Protein AF-0000000072942175 (afdb_homodimer)

Secondary structure (DSSP, 8-state):
-HHHHHHHHHHHHIIIIIHHHHHHHHHHHHHHTTSTTTHHHHHHHHHHHHHHHS-TTEEEEE-TTS-HHHHHHHHHHTHHHHHHHHHHHHHHHHHHHTSSTTHHHHHHHHHHHHHHHS-TTEEEEE---------/-HHHHHHHHHHHHIIIIIHHHHHHHHHHHHHHTTSTTTHHHHHHHHHHHHHHH--TTEEEEE-TTS-HHHHHHHHHHTHHHHHHHHHHHHHHHHHHHTSSTTHHHHHHHHHHHHHHHS-TTEEEEE---------

Structure (mmCIF, N/CA/C/O backbone):
data_AF-0000000072942175-model_v1
#
loop_
_entity.id
_entity.type
_entity.pdbx_description
1 polymer 'Inner membrane protein yccF, putative'
#
loop_
_atom_site.group_PDB
_atom_site.id
_atom_site.type_symbol
_atom_site.label_atom_id
_atom_site.label_alt_id
_atom_site.label_comp_id
_atom_site.label_asym_id
_atom_site.label_entity_id
_atom_site.label_seq_id
_atom_site.pdbx_PDB_ins_code
_atom_site.Cartn_x
_atom_site.Cartn_y
_atom_site.Cartn_z
_atom_site.occupancy
_atom_site.B_iso_or_equiv
_atom_site.auth_seq_id
_atom_site.auth_comp_id
_atom_site.auth_asym_id
_atom_site.auth_atom_id
_atom_site.pdbx_PDB_model_num
ATOM 1 N N . MET A 1 1 ? 9.641 13.539 26.984 1 71.12 1 MET A N 1
ATOM 2 C CA . MET A 1 1 ? 10.172 14.281 25.844 1 71.12 1 MET A CA 1
ATOM 3 C C . MET A 1 1 ? 9.406 13.945 24.578 1 71.12 1 MET A C 1
ATOM 5 O O . MET A 1 1 ? 8.938 14.844 23.859 1 71.12 1 MET A O 1
ATOM 9 N N . THR A 1 2 ? 9.078 12.773 24.406 1 81.75 2 THR A N 1
ATOM 10 C CA . THR A 1 2 ? 8.367 12.344 23.203 1 81.75 2 THR A CA 1
ATOM 11 C C . THR A 1 2 ? 6.926 12.844 23.219 1 81.75 2 THR A C 1
ATOM 13 O O . THR A 1 2 ? 6.414 13.305 22.203 1 81.75 2 THR A O 1
ATOM 16 N N . GLU A 1 3 ? 6.32 12.898 24.391 1 85.94 3 GLU A N 1
ATOM 17 C CA . GLU A 1 3 ? 4.941 13.367 24.516 1 85.94 3 GLU A CA 1
ATOM 18 C C . GLU A 1 3 ? 4.84 14.859 24.219 1 85.94 3 GLU A C 1
ATOM 20 O O . GLU A 1 3 ? 3.865 15.312 23.609 1 85.94 3 GLU A O 1
ATOM 25 N N . ILE A 1 4 ? 5.773 15.586 24.719 1 89.25 4 ILE A N 1
ATOM 26 C CA . ILE A 1 4 ? 5.789 17.031 24.484 1 89.25 4 ILE A CA 1
ATOM 27 C C . ILE A 1 4 ? 5.953 17.312 23 1 89.25 4 ILE A C 1
ATOM 29 O O . ILE A 1 4 ? 5.293 18.203 22.453 1 89.25 4 ILE A O 1
ATOM 33 N N . ILE A 1 5 ? 6.832 16.609 22.328 1 90.44 5 ILE A N 1
ATOM 34 C CA . ILE A 1 5 ? 7.059 16.766 20.891 1 90.44 5 ILE A CA 1
ATOM 35 C C . ILE A 1 5 ? 5.777 16.453 20.125 1 90.44 5 ILE A C 1
ATOM 37 O O . ILE A 1 5 ? 5.418 17.172 19.188 1 90.44 5 ILE A O 1
ATOM 41 N N . ILE A 1 6 ? 5.098 15.461 20.609 1 94.88 6 ILE A N 1
ATOM 42 C CA . ILE A 1 6 ? 3.852 15.047 19.969 1 94.88 6 ILE A CA 1
ATOM 43 C C . ILE A 1 6 ? 2.801 16.141 20.141 1 94.88 6 ILE A C 1
ATOM 45 O O . ILE A 1 6 ? 2.154 16.547 19.172 1 94.88 6 ILE A O 1
ATOM 49 N N . SER A 1 7 ? 2.637 16.594 21.344 1 95.31 7 SER A N 1
ATOM 50 C CA . SER A 1 7 ? 1.634 17.609 21.625 1 95.31 7 SER A CA 1
ATOM 51 C C . SER A 1 7 ? 1.948 18.906 20.891 1 95.31 7 SER A C 1
ATOM 53 O O . SER A 1 7 ? 1.065 19.516 20.281 1 95.31 7 SER A O 1
ATOM 55 N N . LEU A 1 8 ? 3.189 19.391 20.922 1 96.56 8 LEU A N 1
ATOM 56 C CA . LEU A 1 8 ? 3.604 20.625 20.25 1 96.56 8 LEU A CA 1
ATOM 57 C C . LEU A 1 8 ? 3.518 20.469 18.734 1 96.56 8 LEU A C 1
ATOM 59 O O . LEU A 1 8 ? 3.076 21.391 18.047 1 96.56 8 LEU A O 1
ATOM 63 N N . GLY A 1 9 ? 3.973 19.344 18.234 1 97.25 9 GLY A N 1
ATOM 64 C CA . GLY A 1 9 ? 3.873 19.062 16.812 1 97.25 9 GLY A CA 1
ATOM 65 C C . GLY A 1 9 ? 2.451 19.141 16.297 1 97.25 9 GLY A C 1
ATOM 66 O O . GLY A 1 9 ? 2.195 19.781 15.273 1 97.25 9 GLY A O 1
ATOM 67 N N . ASN A 1 10 ? 1.608 18.5 17.016 1 98.12 10 ASN A N 1
ATOM 68 C CA . ASN A 1 10 ? 0.205 18.516 16.625 1 98.12 10 ASN A CA 1
ATOM 69 C C . ASN A 1 10 ? -0.386 19.922 16.703 1 98.12 10 ASN A C 1
ATOM 71 O O . ASN A 1 10 ? -1.217 20.297 15.883 1 98.12 10 ASN A O 1
ATOM 75 N N . PHE A 1 11 ? 0.016 20.609 17.797 1 97.94 11 PHE A N 1
ATOM 76 C CA . PHE A 1 11 ? -0.479 21.969 17.953 1 97.94 11 PHE A CA 1
ATOM 77 C C . PHE A 1 11 ? -0.141 22.797 16.719 1 97.94 11 PHE A C 1
ATOM 79 O O . PHE A 1 11 ? -1.021 23.438 16.125 1 97.94 11 PHE A O 1
ATOM 86 N N . PHE A 1 12 ? 1.073 22.859 16.297 1 97.88 12 PHE A N 1
ATOM 87 C CA . PHE A 1 12 ? 1.509 23.641 15.141 1 97.88 12 PHE A CA 1
ATOM 88 C C . PHE A 1 12 ? 0.931 23.078 13.852 1 97.88 12 PHE A C 1
ATOM 90 O O . PHE A 1 12 ? 0.584 23.82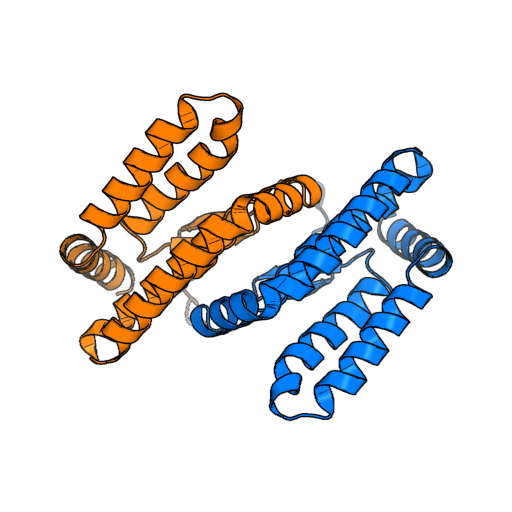8 12.938 1 97.88 12 PHE A O 1
ATOM 97 N N . TRP A 1 13 ? 0.812 21.781 13.766 1 98.12 13 TRP A N 1
ATOM 98 C CA . TRP A 1 13 ? 0.247 21.141 12.586 1 98.12 13 TRP A CA 1
ATOM 99 C C . TRP A 1 13 ? -1.191 21.594 12.352 1 98.12 13 TRP A C 1
ATOM 101 O O . TRP A 1 13 ? -1.577 21.906 11.227 1 98.12 13 TRP A O 1
ATOM 111 N N . ILE A 1 14 ? -1.984 21.562 13.43 1 98.06 14 ILE A N 1
ATOM 112 C CA . ILE A 1 14 ? -3.383 21.953 13.32 1 98.06 14 ILE A CA 1
ATOM 113 C C . ILE A 1 14 ? -3.469 23.391 12.781 1 98.06 14 ILE A C 1
ATOM 115 O O . ILE A 1 14 ? -4.312 23.688 11.938 1 98.06 14 ILE A O 1
ATOM 119 N N . LEU A 1 15 ? -2.578 24.172 13.188 1 96.88 15 LEU A N 1
ATOM 120 C CA . LEU A 1 15 ? -2.568 25.562 12.75 1 96.88 15 LEU A CA 1
ATOM 121 C C . LEU A 1 15 ? -2.16 25.672 11.281 1 96.88 15 LEU A C 1
ATOM 123 O O . LEU A 1 15 ? -2.723 26.469 10.531 1 96.88 15 LEU A O 1
ATOM 127 N N . LEU A 1 16 ? -1.21 24.891 10.844 1 96.44 16 LEU A N 1
ATOM 128 C CA . LEU A 1 16 ? -0.614 25 9.516 1 96.44 16 LEU A CA 1
ATOM 129 C C . LEU A 1 16 ? -1.462 24.281 8.469 1 96.44 16 LEU A C 1
ATOM 131 O O . LEU A 1 16 ? -1.62 24.766 7.348 1 96.44 16 LEU A O 1
ATOM 135 N N . ALA A 1 17 ? -1.972 23.062 8.859 1 96.81 17 ALA A N 1
ATOM 136 C CA . ALA A 1 17 ? -2.596 22.281 7.801 1 96.81 17 ALA A CA 1
ATOM 137 C C . ALA A 1 17 ? -3.701 21.391 8.359 1 96.81 17 ALA A C 1
ATOM 139 O O . ALA A 1 17 ? -4.676 21.094 7.66 1 96.81 17 ALA A O 1
ATOM 140 N N . GLY A 1 18 ? -3.631 20.969 9.594 1 97.69 18 GLY A N 1
ATOM 141 C CA . GLY A 1 18 ? -4.434 19.906 10.172 1 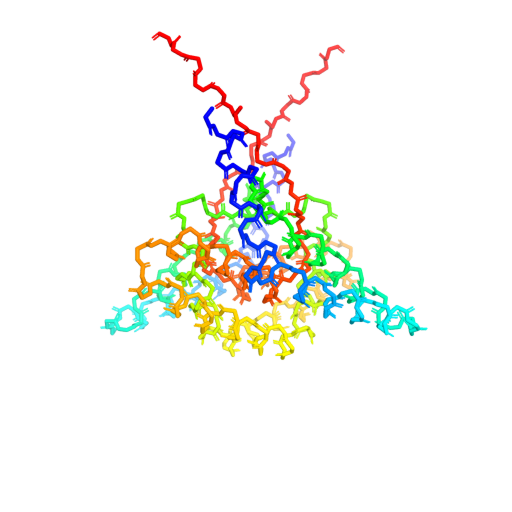97.69 18 GLY A CA 1
ATOM 142 C C . GLY A 1 18 ? -5.922 20.203 10.148 1 97.69 18 GLY A C 1
ATOM 143 O O . GLY A 1 18 ? -6.723 19.328 9.789 1 97.69 18 GLY A O 1
ATOM 144 N N . TRP A 1 19 ? -6.32 21.391 10.453 1 97.56 19 TRP A N 1
ATOM 145 C CA . TRP A 1 19 ? -7.734 21.703 10.602 1 97.56 19 TRP A CA 1
ATOM 146 C C . TRP A 1 19 ? -8.445 21.703 9.25 1 97.56 19 TRP A C 1
ATOM 148 O O . TRP A 1 19 ? -9.539 21.156 9.117 1 97.56 19 TRP A O 1
ATOM 158 N N . TYR A 1 20 ? -7.875 22.312 8.195 1 97.38 20 TYR A N 1
ATOM 159 C CA . TYR A 1 20 ? -8.609 22.391 6.938 1 97.38 20 TYR A CA 1
ATOM 160 C C . TYR A 1 20 ? -8.531 21.062 6.18 1 97.38 20 TYR A C 1
ATOM 162 O O . TYR A 1 20 ? -9.469 20.688 5.48 1 97.38 20 TYR A O 1
ATOM 170 N N . THR A 1 21 ? -7.367 20.375 6.285 1 98 21 THR A N 1
ATOM 171 C CA . THR A 1 21 ? -7.297 19.062 5.633 1 98 21 THR A CA 1
ATOM 172 C C . THR A 1 21 ? -8.266 18.078 6.277 1 98 21 THR A C 1
ATOM 174 O O . THR A 1 21 ? -8.922 17.297 5.582 1 98 21 THR A O 1
ATOM 177 N N . ALA A 1 22 ? -8.344 18.078 7.605 1 98.44 22 ALA A N 1
ATOM 178 C CA . ALA A 1 22 ? -9.297 17.234 8.312 1 98.44 22 ALA A CA 1
ATOM 179 C C . ALA A 1 22 ? -10.734 17.547 7.891 1 98.44 22 ALA A C 1
ATOM 181 O O . ALA A 1 22 ? -11.547 16.641 7.707 1 98.44 22 ALA A O 1
ATOM 182 N N . LEU A 1 23 ? -10.992 18.797 7.734 1 98.19 23 LEU A N 1
ATOM 183 C CA . LEU A 1 23 ? -12.336 19.219 7.328 1 98.19 23 LEU A CA 1
ATOM 184 C C . LEU A 1 23 ? -12.656 18.703 5.926 1 98.19 23 LEU A C 1
ATOM 186 O O . LEU A 1 23 ? -13.766 18.219 5.676 1 98.19 23 LEU A O 1
ATOM 190 N N . ILE A 1 24 ? -11.742 18.797 4.98 1 98 24 ILE A N 1
ATOM 191 C CA . ILE A 1 24 ? -11.922 18.312 3.619 1 98 24 ILE A CA 1
ATOM 192 C C . ILE A 1 24 ? -12.211 16.812 3.637 1 98 24 ILE A C 1
ATOM 194 O O . ILE A 1 24 ? -13.172 16.359 3.01 1 98 24 ILE A O 1
ATOM 198 N N . TRP A 1 25 ? -11.43 16.078 4.379 1 98.5 25 TRP A N 1
ATOM 199 C CA . TRP A 1 25 ? -11.625 14.633 4.477 1 98.5 25 TRP A CA 1
ATOM 200 C C . TRP A 1 25 ? -12.977 14.312 5.102 1 98.5 25 TRP A C 1
ATOM 202 O O . TRP A 1 25 ? -13.648 13.359 4.695 1 98.5 25 TRP A O 1
ATOM 212 N N . LEU A 1 26 ? -13.328 15.094 6.113 1 98.19 26 LEU A N 1
ATOM 213 C CA . LEU A 1 26 ? -14.602 14.883 6.789 1 98.19 26 LEU A CA 1
ATOM 214 C C . LEU A 1 26 ? -15.773 15.078 5.828 1 98.19 26 LEU A C 1
ATOM 216 O O . LEU A 1 26 ? -16.719 14.289 5.824 1 98.19 26 LEU A O 1
ATOM 220 N N . VAL A 1 27 ? -15.719 16.078 5.059 1 98.12 27 VAL A N 1
ATOM 221 C CA . VAL A 1 27 ? -16.766 16.359 4.066 1 98.12 27 VAL A CA 1
ATOM 222 C C . VAL A 1 27 ? -16.812 15.211 3.053 1 98.12 27 VAL A C 1
ATOM 224 O O . VAL A 1 27 ? -17.891 14.711 2.734 1 98.12 27 VAL A O 1
ATOM 227 N N . LEU A 1 28 ? -15.641 14.805 2.549 1 97.5 28 LEU A N 1
ATOM 228 C CA . LEU A 1 28 ? -15.586 13.695 1.602 1 97.5 28 LEU A CA 1
ATOM 229 C C . LEU A 1 28 ? -16.188 12.43 2.207 1 97.5 28 LEU A C 1
ATOM 231 O O . LEU A 1 28 ? -16.922 11.703 1.535 1 97.5 28 LEU A O 1
ATOM 235 N N . ALA A 1 29 ? -15.844 12.18 3.461 1 98.19 29 ALA A N 1
ATOM 236 C CA . ALA A 1 29 ? -16.406 11.023 4.16 1 98.19 29 ALA A CA 1
ATOM 237 C C . ALA A 1 29 ? -17.938 11.102 4.203 1 98.19 29 ALA A C 1
ATOM 239 O O . ALA A 1 29 ? -18.625 10.125 3.896 1 98.19 29 ALA A O 1
ATOM 240 N N . GLY A 1 30 ? -18.406 12.25 4.582 1 97.62 30 GLY A N 1
ATOM 241 C CA . GLY A 1 30 ? -19.859 12.453 4.668 1 97.62 30 GLY A CA 1
ATOM 242 C C . GLY A 1 30 ? -20.562 12.266 3.34 1 97.62 30 GLY A C 1
ATOM 243 O O . GLY A 1 30 ? -21.578 11.586 3.264 1 97.62 30 GLY A O 1
ATOM 244 N N . VAL A 1 31 ? -20.078 12.812 2.236 1 97.25 31 VAL A N 1
ATOM 245 C CA . VAL A 1 31 ? -20.688 12.758 0.908 1 97.25 31 VAL A CA 1
ATOM 246 C C . VAL A 1 31 ? -20.672 11.328 0.386 1 97.25 31 VAL A C 1
ATOM 248 O O . VAL A 1 31 ? -21.672 10.852 -0.156 1 97.25 31 VAL A O 1
ATOM 251 N N . LEU A 1 32 ? -19.562 10.609 0.547 1 96.44 32 LEU A N 1
ATOM 252 C CA . LEU A 1 32 ? -19.422 9.258 0.022 1 96.44 32 LEU A CA 1
ATOM 253 C C . LEU A 1 32 ? -20.312 8.281 0.779 1 96.44 32 LEU A C 1
ATOM 255 O O . LEU A 1 32 ? -20.812 7.312 0.202 1 96.44 32 LEU A O 1
ATOM 259 N N . CYS A 1 33 ? -20.547 8.539 2.061 1 96.56 33 CYS A N 1
ATOM 260 C CA . CYS A 1 33 ? -21.328 7.629 2.889 1 96.56 33 CYS A CA 1
ATOM 261 C C . CYS A 1 33 ? -22.812 7.777 2.613 1 96.56 33 CYS A C 1
ATOM 263 O O . CYS A 1 33 ? -23.625 6.973 3.084 1 96.56 33 CYS A O 1
ATOM 265 N N . ILE A 1 34 ? -23.203 8.75 1.829 1 96.94 34 ILE A N 1
ATOM 266 C CA . ILE A 1 34 ? -24.594 8.922 1.462 1 96.94 34 ILE A CA 1
ATOM 267 C C . ILE A 1 34 ? -25.031 7.805 0.518 1 96.94 34 ILE A C 1
ATOM 269 O O . ILE A 1 34 ? -26.172 7.34 0.574 1 96.94 34 ILE A O 1
ATOM 273 N N . THR A 1 35 ? -24.141 7.328 -0.336 1 93.94 35 THR A N 1
ATOM 274 C CA . THR A 1 35 ? -24.438 6.234 -1.255 1 93.94 35 THR A CA 1
ATOM 275 C C . THR A 1 35 ? -23.922 4.91 -0.7 1 93.94 35 THR A C 1
ATOM 277 O O . THR A 1 35 ? -22.906 4.875 0.004 1 93.94 35 THR A O 1
ATOM 280 N N . ILE A 1 36 ? -24.516 3.867 -1.042 1 94.06 36 ILE A N 1
ATOM 281 C CA . ILE A 1 36 ? -24.141 2.535 -0.581 1 94.06 36 ILE A CA 1
ATOM 282 C C . ILE A 1 36 ? -22.781 2.152 -1.149 1 94.06 36 ILE A C 1
ATOM 284 O O . ILE A 1 36 ? -21.922 1.644 -0.426 1 94.06 36 ILE A O 1
ATOM 288 N N . VAL A 1 37 ? -22.562 2.467 -2.402 1 93.06 37 VAL A N 1
ATOM 289 C CA . VAL A 1 37 ? -21.328 2.104 -3.094 1 93.06 37 VAL A CA 1
ATOM 290 C C . VAL A 1 37 ? -20.172 2.922 -2.537 1 93.06 37 VAL A C 1
ATOM 292 O O . VAL A 1 37 ? -19.016 2.471 -2.559 1 93.06 37 VAL A O 1
ATOM 295 N N . GLY A 1 38 ? -20.469 4.059 -1.948 1 95.69 38 GLY A N 1
ATOM 296 C CA . GLY A 1 38 ? -19.438 4.965 -1.467 1 95.69 38 GLY A CA 1
ATOM 297 C C . GLY A 1 38 ? -19.031 4.707 -0.025 1 95.69 38 GLY A C 1
ATOM 298 O O . GLY A 1 38 ? -18.047 5.258 0.462 1 95.69 38 GLY A O 1
ATOM 299 N N . ILE A 1 39 ? -19.703 3.854 0.685 1 96.62 39 ILE A N 1
ATOM 300 C CA . ILE A 1 39 ? -19.516 3.646 2.117 1 96.62 39 ILE A CA 1
ATOM 301 C C . ILE A 1 39 ? -18.094 3.137 2.387 1 96.62 39 ILE A C 1
ATOM 303 O O . ILE A 1 39 ? -17.406 3.652 3.264 1 96.62 39 ILE A O 1
ATOM 307 N N . PRO A 1 40 ? -17.688 2.111 1.571 1 94.69 40 PRO A N 1
ATOM 308 C CA . PRO A 1 40 ? -16.328 1.646 1.834 1 94.69 40 PRO A CA 1
ATOM 309 C C . PRO A 1 40 ? -15.281 2.754 1.687 1 94.69 40 PRO A C 1
ATOM 311 O O . PRO A 1 40 ? -14.344 2.836 2.484 1 94.69 40 PRO A O 1
ATOM 314 N N . CYS A 1 41 ? -15.383 3.574 0.724 1 96.62 41 CYS A N 1
ATOM 315 C CA . CYS A 1 41 ? -14.469 4.695 0.529 1 96.62 41 CYS A CA 1
ATOM 316 C C . CYS A 1 41 ? -14.656 5.746 1.615 1 96.62 41 CYS A C 1
ATOM 318 O O . CYS A 1 41 ? -13.688 6.359 2.068 1 96.62 41 CYS A O 1
ATOM 320 N N . GLY A 1 42 ? -15.906 5.969 1.99 1 97.75 42 GLY A N 1
ATOM 321 C CA . GLY A 1 42 ? -16.203 6.922 3.051 1 97.75 42 GLY A CA 1
ATOM 322 C C . GLY A 1 42 ? -15.523 6.574 4.363 1 97.75 42 GLY A C 1
ATOM 323 O O . GLY A 1 42 ? -15.039 7.457 5.074 1 97.75 42 GLY A O 1
ATOM 324 N N . LYS A 1 43 ? -15.508 5.32 4.684 1 97.19 43 LYS A N 1
ATOM 325 C CA . LYS A 1 43 ? -14.844 4.855 5.895 1 97.19 43 LYS A CA 1
ATOM 326 C C . LYS A 1 43 ? -13.352 5.164 5.859 1 97.19 43 LYS A C 1
ATOM 328 O O . LYS A 1 43 ? -12.75 5.5 6.887 1 97.19 43 LYS A O 1
ATOM 333 N N . GLN A 1 44 ? -12.719 5 4.691 1 97.25 44 GLN A N 1
ATOM 334 C CA . GLN A 1 44 ? -11.312 5.352 4.555 1 97.25 44 GLN A CA 1
ATOM 335 C C . GLN A 1 44 ? -11.102 6.852 4.738 1 97.25 44 GLN A C 1
ATOM 337 O O . GLN A 1 44 ? -10.117 7.277 5.344 1 97.25 44 GLN A O 1
ATOM 342 N N . CYS A 1 45 ? -12.047 7.605 4.215 1 98.19 45 CYS A N 1
ATOM 343 C CA . CYS A 1 45 ? -11.945 9.047 4.383 1 98.19 45 CYS A CA 1
ATOM 344 C C . CYS A 1 45 ? -12.086 9.438 5.848 1 98.19 45 CYS A C 1
ATOM 346 O O . CYS A 1 45 ? -11.461 10.398 6.301 1 98.19 45 CYS A O 1
ATOM 348 N N . TRP A 1 46 ? -12.945 8.789 6.594 1 98 46 TRP A N 1
ATOM 349 C CA . TRP A 1 46 ? -13.062 9 8.031 1 98 46 TRP A CA 1
ATOM 350 C C . TRP A 1 46 ? -11.734 8.734 8.727 1 98 46 TRP A C 1
ATOM 352 O O . TRP A 1 46 ? -11.305 9.508 9.586 1 98 46 TRP A O 1
ATOM 362 N N . LYS A 1 47 ? -11.094 7.637 8.383 1 97.44 47 LYS A N 1
ATOM 363 C CA . LYS A 1 47 ? -9.758 7.301 8.883 1 97.44 47 LYS A CA 1
ATOM 364 C C . LYS A 1 47 ? -8.766 8.414 8.586 1 97.44 47 LYS A C 1
ATOM 366 O O . LYS A 1 47 ? -7.98 8.805 9.453 1 97.44 47 LYS A O 1
ATOM 371 N N . MET A 1 48 ? -8.828 8.93 7.406 1 98.25 48 MET A N 1
ATOM 372 C CA . MET A 1 48 ? -7.941 10.016 7 1 98.25 48 MET A CA 1
ATOM 373 C C . MET A 1 48 ? -8.234 11.289 7.789 1 98.25 48 MET A C 1
ATOM 375 O O . MET A 1 48 ? -7.324 12.062 8.078 1 98.25 48 MET A O 1
ATOM 379 N N . THR A 1 49 ? -9.516 11.539 8.078 1 98.31 49 THR A N 1
ATOM 380 C CA . THR A 1 49 ? -9.906 12.711 8.859 1 98.31 49 THR A CA 1
ATOM 381 C C . THR A 1 49 ? -9.172 12.75 10.188 1 98.31 49 THR A C 1
ATOM 383 O O . THR A 1 49 ? -8.555 13.758 10.531 1 98.31 49 THR A O 1
ATOM 386 N N . LYS A 1 50 ? -9.148 11.641 10.836 1 97.19 50 LYS A N 1
ATOM 387 C CA . LYS A 1 50 ? -8.547 11.547 12.164 1 97.19 50 LYS A CA 1
ATOM 388 C C . LYS A 1 50 ? -7.031 11.703 12.086 1 97.19 50 LYS A C 1
ATOM 390 O O . LYS A 1 50 ? -6.441 12.469 12.852 1 97.19 50 LYS A O 1
ATOM 395 N N . LEU A 1 51 ? -6.445 11.008 11.148 1 97.62 51 LEU A N 1
ATOM 396 C CA . LEU A 1 51 ? -4.988 11.055 11.039 1 97.62 51 LEU A CA 1
ATOM 397 C C . LEU A 1 51 ? -4.527 12.43 10.562 1 97.62 51 LEU A C 1
ATOM 399 O O . LEU A 1 51 ? -3.486 12.93 11 1 97.62 51 LEU A O 1
ATOM 403 N N . SER A 1 52 ? -5.281 12.984 9.633 1 98.12 52 SER A N 1
ATOM 404 C CA . SER A 1 52 ? -4.891 14.289 9.102 1 98.12 52 SER A CA 1
ATOM 405 C C . SER A 1 52 ? -4.988 15.375 10.172 1 98.12 52 SER A C 1
ATOM 407 O O . SER A 1 52 ? -4.254 16.359 10.125 1 98.12 52 SER A O 1
ATOM 409 N N . PHE A 1 53 ? -5.867 15.258 11.141 1 97.88 53 PHE A N 1
ATOM 410 C CA . PHE A 1 53 ? -6.055 16.25 12.18 1 97.88 53 PHE A CA 1
ATOM 411 C C . PHE A 1 53 ? -4.891 16.234 13.164 1 97.88 53 PHE A C 1
ATOM 413 O O . PHE A 1 53 ? -4.375 17.281 13.555 1 97.88 53 PHE A O 1
ATOM 420 N N . LEU A 1 54 ? -4.477 15.062 13.648 1 96.69 54 LEU A N 1
ATOM 421 C CA . LEU A 1 54 ? -3.406 14.867 14.625 1 96.69 54 LEU A CA 1
ATOM 422 C C . LEU A 1 54 ? -2.492 13.719 14.203 1 96.69 54 LEU A C 1
ATOM 424 O O . LEU A 1 54 ? -2.525 12.641 14.805 1 96.69 54 LEU A O 1
ATOM 428 N N . PRO A 1 55 ? -1.594 14.016 13.328 1 96.06 55 PRO A N 1
ATOM 429 C CA . PRO A 1 55 ? -0.797 12.914 12.789 1 96.06 55 PRO A CA 1
ATOM 430 C C . PRO A 1 55 ? 0.373 12.531 13.695 1 96.06 55 PRO A C 1
ATOM 432 O O . PRO A 1 55 ? 0.863 11.406 13.633 1 96.06 55 PRO A O 1
ATOM 435 N N . PHE A 1 56 ? 0.907 13.523 14.5 1 96.38 56 PHE A N 1
ATOM 436 C CA . PHE A 1 56 ? 2.035 13.211 15.375 1 96.38 56 PHE A CA 1
ATOM 437 C C . PHE A 1 56 ? 1.642 12.188 16.422 1 96.38 56 PHE A C 1
ATOM 439 O O . PHE A 1 56 ? 0.582 12.305 17.047 1 96.38 56 PHE A O 1
ATOM 446 N N . GLY A 1 57 ? 2.447 11.148 16.547 1 93.44 57 GLY A N 1
ATOM 447 C CA . GLY A 1 57 ? 2.209 10.148 17.578 1 93.44 57 GLY A CA 1
ATOM 448 C C . GLY A 1 57 ? 1.499 8.914 17.047 1 93.44 57 GLY A C 1
ATOM 449 O O . GLY A 1 57 ? 1.325 7.934 17.781 1 93.44 57 GLY A O 1
ATOM 450 N N . TYR A 1 58 ? 1.132 8.914 15.789 1 94.06 58 TYR A N 1
ATOM 451 C CA . TYR A 1 58 ? 0.429 7.789 15.188 1 94.06 58 TYR A CA 1
ATOM 452 C C . TYR A 1 58 ? 1.268 7.152 14.086 1 94.06 58 TYR A C 1
ATOM 454 O O . TYR A 1 58 ? 2.162 7.793 13.531 1 94.06 58 TYR A O 1
ATOM 462 N N . GLU A 1 59 ? 1.005 5.875 13.812 1 89.81 59 GLU A N 1
ATOM 463 C CA . GLU A 1 59 ? 1.656 5.164 12.719 1 89.81 59 GLU A CA 1
ATOM 464 C C . GLU A 1 59 ? 0.639 4.406 11.867 1 89.81 59 GLU A C 1
ATOM 466 O O . GLU A 1 59 ? -0.438 4.051 12.352 1 89.81 59 GLU A O 1
ATOM 471 N N . VAL A 1 60 ? 0.961 4.211 10.57 1 89.69 60 VAL A N 1
ATOM 472 C CA . VAL A 1 60 ? 0.145 3.447 9.633 1 89.69 60 VAL A CA 1
ATOM 473 C C . VAL A 1 60 ? 0.683 2.023 9.523 1 89.69 60 VAL A C 1
ATOM 475 O O . VAL A 1 60 ? 1.885 1.82 9.328 1 89.69 60 VAL A O 1
ATOM 478 N N . ARG A 1 61 ? -0.145 1.048 9.727 1 85.62 61 ARG A N 1
ATOM 479 C CA . ARG A 1 61 ? 0.263 -0.351 9.633 1 85.62 61 ARG A CA 1
ATOM 480 C C . ARG A 1 61 ? -0.741 -1.163 8.828 1 85.62 61 ARG A C 1
ATOM 482 O O . ARG A 1 61 ? -1.869 -0.72 8.602 1 85.62 61 ARG A O 1
ATOM 489 N N . ASP A 1 62 ? -0.302 -2.287 8.43 1 84.06 62 ASP A N 1
ATOM 490 C CA . ASP A 1 62 ? -1.203 -3.191 7.719 1 84.06 62 ASP A CA 1
ATOM 491 C C . ASP A 1 62 ? -2.273 -3.746 8.656 1 84.06 62 ASP A C 1
ATOM 493 O O . ASP A 1 62 ? -1.983 -4.094 9.797 1 84.06 62 ASP A O 1
ATOM 497 N N . LYS A 1 63 ? -3.41 -3.84 8.109 1 83.62 63 LYS A N 1
ATOM 498 C CA . LYS A 1 63 ? -4.5 -4.402 8.898 1 83.62 63 LYS A CA 1
ATOM 499 C C . LYS A 1 63 ? -4.457 -5.926 8.891 1 83.62 63 LYS A C 1
ATOM 501 O O . LYS A 1 63 ? -4.395 -6.547 7.828 1 83.62 63 LYS A O 1
ATOM 506 N N . GLU A 1 64 ? -4.414 -6.578 10.016 1 74.69 64 GLU A N 1
ATOM 507 C CA . GLU A 1 64 ? -4.246 -8.016 10.156 1 74.69 64 GLU A CA 1
ATOM 508 C C . GLU A 1 64 ? -5.426 -8.773 9.555 1 74.69 64 GLU A C 1
ATOM 510 O O . GLU A 1 64 ? -5.242 -9.812 8.914 1 74.69 64 GLU A O 1
ATOM 515 N N . ASP A 1 65 ? -6.617 -8.375 9.727 1 68.25 65 ASP A N 1
ATOM 516 C CA . ASP A 1 65 ? -7.801 -9.141 9.352 1 68.25 65 ASP A CA 1
ATOM 517 C C . ASP A 1 65 ? -8.336 -8.703 7.992 1 68.25 65 ASP A C 1
ATOM 519 O O . ASP A 1 65 ? -9.414 -9.133 7.574 1 68.25 65 ASP A O 1
ATOM 523 N N . ALA A 1 66 ? -7.664 -7.945 7.43 1 71.44 66 ALA A N 1
ATOM 524 C CA . ALA A 1 66 ? -8.203 -7.484 6.152 1 71.44 66 ALA A CA 1
ATOM 525 C C . ALA A 1 66 ? -7.957 -8.508 5.051 1 71.44 66 ALA A C 1
ATOM 527 O O . ALA A 1 66 ? -6.883 -9.117 4.984 1 71.44 66 ALA A O 1
ATOM 528 N N . SER A 1 67 ? -9.133 -8.742 4.398 1 75.56 67 SER A N 1
ATOM 529 C CA . SER A 1 67 ? -8.961 -9.586 3.221 1 75.56 67 SER A CA 1
ATOM 530 C C . SER A 1 67 ? -8.008 -8.938 2.217 1 75.56 67 SER A C 1
ATOM 532 O O . SER A 1 67 ? -8.242 -7.812 1.779 1 75.56 67 SER A O 1
ATOM 534 N N . CYS A 1 68 ? -6.957 -9.609 1.898 1 74.44 68 CYS A N 1
ATOM 535 C CA . CYS A 1 68 ? -5.922 -9.125 0.994 1 74.44 68 CYS A CA 1
ATOM 536 C C . CYS A 1 68 ? -6.496 -8.828 -0.387 1 74.44 68 CYS A C 1
ATOM 538 O O . CYS A 1 68 ? -6.184 -7.805 -0.989 1 74.44 68 CYS A O 1
ATOM 540 N N . CYS A 1 69 ? -7.473 -9.617 -0.804 1 85.5 69 CYS A N 1
ATOM 541 C CA . CYS A 1 69 ? -8.016 -9.461 -2.148 1 85.5 69 CYS A CA 1
ATOM 542 C C . CYS A 1 69 ? -8.961 -8.273 -2.221 1 85.5 69 CYS A C 1
ATOM 544 O O . CYS A 1 69 ? -8.883 -7.465 -3.15 1 85.5 69 CYS A O 1
ATOM 546 N N . CYS A 1 70 ? -9.758 -8.195 -1.21 1 88 70 CYS A N 1
ATOM 547 C CA . CYS A 1 70 ? -10.734 -7.113 -1.195 1 88 70 CYS A CA 1
ATOM 548 C C . CYS A 1 70 ? -10.047 -5.758 -1.089 1 88 70 CYS A C 1
ATOM 550 O O . CYS A 1 70 ? -10.391 -4.824 -1.812 1 88 70 CYS A O 1
ATOM 552 N N . SER A 1 71 ? -9.055 -5.699 -0.271 1 91.06 71 SER A N 1
ATOM 553 C CA . SER A 1 71 ? -8.328 -4.445 -0.111 1 91.06 71 SER A CA 1
ATOM 554 C C . SER A 1 71 ? -7.578 -4.074 -1.388 1 91.06 71 SER A C 1
ATOM 556 O O . SER A 1 71 ? -7.535 -2.904 -1.77 1 91.06 71 SER A O 1
ATOM 558 N N . CYS A 1 72 ? -7.012 -5.027 -2.006 1 89.69 72 CYS A N 1
ATOM 559 C CA . CYS A 1 72 ? -6.281 -4.77 -3.242 1 89.69 72 CYS A CA 1
ATOM 560 C C . CYS A 1 72 ? -7.219 -4.258 -4.332 1 89.69 72 CYS A C 1
ATOM 562 O O . CYS A 1 72 ? -6.902 -3.287 -5.023 1 89.69 72 CYS A O 1
ATOM 564 N N . LEU A 1 73 ? -8.336 -4.922 -4.48 1 91.19 73 LEU A N 1
ATOM 565 C CA . LEU A 1 73 ? -9.312 -4.512 -5.484 1 91.19 73 LEU A CA 1
ATOM 566 C C . LEU A 1 73 ? -9.805 -3.092 -5.219 1 91.19 73 LEU A C 1
ATOM 568 O O . LEU A 1 73 ? -9.891 -2.279 -6.141 1 91.19 73 LEU A O 1
ATOM 572 N N . CYS A 1 74 ? -10.086 -2.797 -4.008 1 94.12 74 CYS A N 1
ATOM 573 C CA . CYS A 1 74 ? -10.57 -1.472 -3.639 1 94.12 74 CYS A CA 1
ATOM 574 C C . CYS A 1 74 ? -9.508 -0.411 -3.898 1 94.12 74 CYS A C 1
ATOM 576 O O . CYS A 1 74 ? -9.82 0.69 -4.352 1 94.12 74 CYS A O 1
ATOM 578 N N . ASN A 1 75 ? -8.273 -0.753 -3.637 1 94.31 75 ASN A N 1
ATOM 579 C CA . ASN A 1 75 ? -7.195 0.185 -3.922 1 94.31 75 ASN A CA 1
ATOM 580 C C . ASN A 1 75 ? -7.016 0.394 -5.422 1 94.31 75 ASN A C 1
ATOM 582 O O . ASN A 1 75 ? -6.66 1.489 -5.863 1 94.31 75 ASN A O 1
ATOM 586 N N . CYS A 1 76 ? -7.242 -0.625 -6.164 1 92.12 76 CYS A N 1
ATOM 587 C CA . CYS A 1 76 ? -7.207 -0.468 -7.613 1 92.12 76 CYS A CA 1
ATOM 588 C C . CYS A 1 76 ? -8.289 0.493 -8.086 1 92.12 76 CYS A C 1
ATOM 590 O O . CYS A 1 76 ? -8.039 1.34 -8.945 1 92.12 76 CYS A O 1
ATOM 592 N N . LEU A 1 77 ? -9.414 0.382 -7.465 1 92.12 77 LEU A N 1
ATOM 593 C CA . LEU A 1 77 ? -10.523 1.261 -7.82 1 92.12 77 LEU A CA 1
ATOM 594 C C . LEU A 1 77 ? -10.266 2.682 -7.324 1 92.12 77 LEU A C 1
ATOM 596 O O . LEU A 1 77 ? -10.672 3.65 -7.973 1 92.12 77 LEU A O 1
ATOM 600 N N . TRP A 1 78 ? -9.578 2.82 -6.191 1 94.44 78 TRP A N 1
ATOM 601 C CA . TRP A 1 78 ? -9.266 4.09 -5.543 1 94.44 78 TRP A CA 1
ATOM 602 C C . TRP A 1 78 ? -8.047 4.746 -6.195 1 94.44 78 TRP A C 1
ATOM 604 O O . TRP A 1 78 ? -7.652 5.848 -5.812 1 94.44 78 TRP A O 1
ATOM 614 N N . PHE A 1 79 ? -7.539 4.188 -7.199 1 90.56 79 PHE A N 1
ATOM 615 C CA . PHE A 1 79 ? -6.219 4.535 -7.707 1 90.56 79 PHE A CA 1
ATOM 616 C C . PHE A 1 79 ? -6.18 5.984 -8.172 1 90.56 79 PHE A C 1
ATOM 618 O O . PHE A 1 79 ? -5.246 6.719 -7.848 1 90.56 79 PHE A O 1
ATOM 625 N N . ILE A 1 80 ? -7.09 6.41 -8.922 1 92.12 80 ILE A N 1
ATOM 626 C CA . ILE A 1 80 ? -7.066 7.734 -9.539 1 92.12 80 ILE A CA 1
ATOM 627 C C . ILE A 1 80 ? -7.141 8.805 -8.461 1 92.12 80 ILE A C 1
ATOM 629 O O . ILE A 1 80 ? -6.227 9.625 -8.32 1 92.12 80 ILE A O 1
ATOM 633 N N . PRO A 1 81 ? -8.219 8.773 -7.645 1 94.5 81 PRO A N 1
ATOM 634 C CA . PRO A 1 81 ? -8.227 9.789 -6.586 1 94.5 81 PRO A CA 1
ATOM 635 C C . PRO A 1 81 ? -7.047 9.656 -5.629 1 94.5 81 PRO A C 1
ATOM 637 O O . PRO A 1 81 ? -6.5 10.664 -5.176 1 94.5 81 PRO A O 1
ATOM 640 N N . GLY A 1 82 ? -6.652 8.438 -5.273 1 95 82 GLY A N 1
ATOM 641 C CA . GLY A 1 82 ? -5.516 8.211 -4.398 1 95 82 GLY A CA 1
ATOM 642 C C . GLY A 1 82 ? -4.223 8.805 -4.926 1 95 82 GLY A C 1
ATOM 643 O O . GLY A 1 82 ? -3.459 9.414 -4.168 1 95 82 GLY A O 1
ATOM 644 N N . LEU A 1 83 ? -4.023 8.648 -6.254 1 94 83 LEU A N 1
ATOM 645 C CA . LEU A 1 83 ? -2.83 9.195 -6.891 1 94 83 LEU A CA 1
ATOM 646 C C . LEU A 1 83 ? -2.854 10.719 -6.871 1 94 83 LEU A C 1
ATOM 648 O O . LEU A 1 83 ? -1.849 11.352 -6.543 1 94 83 LEU A O 1
ATOM 652 N N . ILE A 1 84 ? -3.953 11.281 -7.234 1 96.06 84 ILE A N 1
ATOM 653 C CA . ILE A 1 84 ? -4.102 12.727 -7.266 1 96.06 84 ILE A CA 1
ATOM 654 C C . ILE A 1 84 ? -3.816 13.312 -5.883 1 96.06 84 ILE A C 1
ATOM 656 O O . ILE A 1 84 ? -3.002 14.227 -5.742 1 96.06 84 ILE A O 1
ATOM 660 N N . ILE A 1 85 ? -4.398 12.727 -4.848 1 96.81 85 ILE A N 1
ATOM 661 C CA . ILE A 1 85 ? -4.273 13.242 -3.486 1 96.81 85 ILE A CA 1
ATOM 662 C C . ILE A 1 85 ? -2.838 13.055 -2.998 1 96.81 85 ILE A C 1
ATOM 664 O O . ILE A 1 85 ? -2.271 13.938 -2.355 1 96.81 85 ILE A O 1
ATOM 668 N N . ALA A 1 86 ? -2.314 11.906 -3.297 1 95.94 86 ALA A N 1
ATOM 669 C CA . ALA A 1 86 ? -0.937 11.633 -2.904 1 95.94 86 ALA A CA 1
ATOM 670 C C . ALA A 1 86 ? 0.022 12.656 -3.498 1 95.94 86 ALA A C 1
ATOM 672 O O . ALA A 1 86 ? 0.938 13.125 -2.818 1 95.94 86 ALA A O 1
ATOM 673 N N . VAL A 1 87 ? -0.168 13 -4.754 1 94.5 87 VAL A N 1
ATOM 674 C CA . VAL A 1 87 ? 0.688 13.977 -5.418 1 94.5 87 VAL A CA 1
ATOM 675 C C . VAL A 1 87 ? 0.588 15.32 -4.707 1 94.5 87 VAL A C 1
ATOM 677 O O . VAL A 1 87 ? 1.601 15.984 -4.477 1 94.5 87 VAL A O 1
ATOM 680 N N . PHE A 1 88 ? -0.579 15.75 -4.309 1 96.31 88 PHE A N 1
ATOM 681 C CA . PHE A 1 88 ? -0.767 17 -3.578 1 96.31 88 PHE A CA 1
ATOM 682 C C . PHE A 1 88 ? -0.006 16.969 -2.258 1 96.31 88 PHE A C 1
ATOM 684 O O . PHE A 1 88 ? 0.65 17.953 -1.896 1 96.31 88 PHE A O 1
ATOM 691 N N . TYR A 1 89 ? -0.069 15.875 -1.552 1 97.38 89 TYR A N 1
ATOM 692 C CA . TYR A 1 89 ? 0.625 15.758 -0.274 1 97.38 89 TYR A CA 1
ATOM 693 C C . TYR A 1 89 ? 2.137 15.758 -0.473 1 97.38 89 TYR A C 1
ATOM 695 O O . TYR A 1 89 ? 2.877 16.312 0.342 1 97.38 89 TYR A O 1
ATOM 703 N N . ILE A 1 90 ? 2.539 15.148 -1.549 1 95.19 90 ILE A N 1
ATOM 704 C CA . ILE A 1 90 ? 3.971 15.102 -1.831 1 95.19 90 ILE A CA 1
ATOM 705 C C . ILE A 1 90 ? 4.48 16.516 -2.145 1 95.19 90 ILE A C 1
ATOM 707 O O . ILE A 1 90 ? 5.547 16.906 -1.676 1 95.19 90 ILE A O 1
ATOM 711 N N . ILE A 1 91 ? 3.762 17.203 -2.959 1 96 91 ILE A N 1
ATOM 712 C CA . ILE A 1 91 ? 4.129 18.578 -3.262 1 96 91 ILE A CA 1
ATOM 713 C C . ILE A 1 91 ? 4.191 19.391 -1.971 1 96 91 ILE A C 1
ATOM 715 O O . ILE A 1 91 ? 5.148 20.125 -1.743 1 96 91 ILE A O 1
ATOM 719 N N . ALA A 1 92 ? 3.18 19.25 -1.093 1 97 92 ALA A N 1
ATOM 720 C CA . ALA A 1 92 ? 3.17 19.938 0.197 1 97 92 ALA A CA 1
ATOM 721 C C . ALA A 1 92 ? 4.391 19.562 1.029 1 97 92 ALA A C 1
ATOM 723 O O . ALA A 1 92 ? 5 20.422 1.677 1 97 92 ALA A O 1
ATOM 724 N N . SER A 1 93 ? 4.699 18.281 1.036 1 96.69 93 SER A N 1
ATOM 725 C CA . SER A 1 93 ? 5.867 17.797 1.767 1 96.69 93 SER A CA 1
ATOM 726 C C . SER A 1 93 ? 7.145 18.484 1.287 1 96.69 93 SER A C 1
ATOM 728 O O . SER A 1 93 ? 7.953 18.938 2.098 1 96.69 93 SER A O 1
ATOM 730 N N . LEU A 1 94 ? 7.262 18.609 -0.043 1 95.19 94 LEU A N 1
ATOM 731 C CA . LEU A 1 94 ? 8.445 19.234 -0.621 1 95.19 94 LEU A CA 1
ATOM 732 C C . LEU A 1 94 ? 8.531 20.703 -0.216 1 95.19 94 LEU A C 1
ATOM 734 O O . LEU A 1 94 ? 9.625 21.203 0.05 1 95.19 94 LEU A O 1
ATOM 738 N N . ILE A 1 95 ? 7.465 21.391 -0.165 1 96.94 95 ILE A N 1
ATOM 739 C CA . ILE A 1 95 ? 7.422 22.781 0.248 1 96.94 95 ILE A CA 1
ATOM 740 C C . ILE A 1 95 ? 7.859 22.906 1.706 1 96.94 95 ILE A C 1
ATOM 742 O O . ILE A 1 95 ? 8.648 23.797 2.051 1 96.94 95 ILE A O 1
ATOM 746 N N . PHE A 1 96 ? 7.406 21.984 2.605 1 97.19 96 PHE A N 1
ATOM 747 C CA . PHE A 1 96 ? 7.785 22.016 4.012 1 97.19 96 PHE A CA 1
ATOM 748 C C . PHE A 1 96 ? 9.273 21.734 4.18 1 97.19 96 PHE A C 1
ATOM 750 O O . PHE A 1 96 ? 9.922 22.312 5.062 1 97.19 96 PHE A O 1
ATOM 757 N N . PHE A 1 97 ? 9.812 20.891 3.316 1 96 97 PHE A N 1
ATOM 758 C CA . PHE A 1 97 ? 11.203 20.469 3.445 1 96 97 PHE A CA 1
ATOM 759 C C . PHE A 1 97 ? 12.148 21.594 3.08 1 96 97 PHE A C 1
ATOM 761 O O . PHE A 1 97 ? 13.344 21.531 3.363 1 96 97 PHE A O 1
ATOM 768 N N . ILE A 1 98 ? 11.703 22.688 2.449 1 96.94 98 ILE A N 1
ATOM 769 C CA . ILE A 1 98 ? 12.531 23.812 2.061 1 96.94 98 ILE A CA 1
ATOM 770 C C . ILE A 1 98 ? 13.094 24.5 3.307 1 96.94 98 ILE A C 1
ATOM 772 O O . ILE A 1 98 ? 14.219 25 3.297 1 96.94 98 ILE A O 1
ATOM 776 N N . SER A 1 99 ? 12.383 24.516 4.461 1 95.19 99 SER A N 1
ATOM 777 C CA . SER A 1 99 ? 12.852 25.094 5.711 1 95.19 99 SER A CA 1
ATOM 778 C C . SER A 1 99 ? 13.164 24.016 6.746 1 95.19 99 SER A 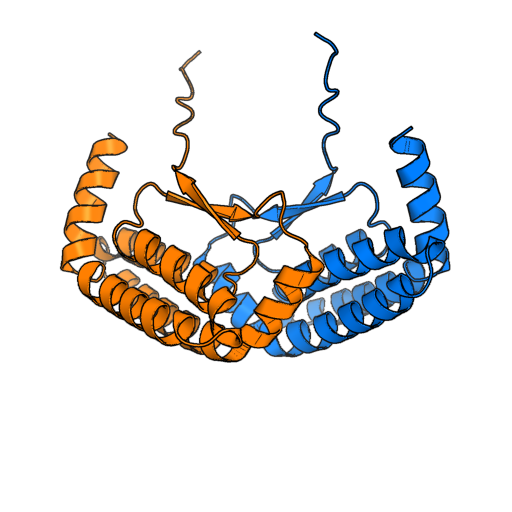C 1
ATOM 780 O O . SER A 1 99 ? 12.539 22.953 6.746 1 95.19 99 SER A O 1
ATOM 782 N N . ILE A 1 100 ? 14.039 24.25 7.602 1 95.69 100 ILE A N 1
ATOM 783 C CA . ILE A 1 100 ? 14.453 23.328 8.648 1 95.69 100 ILE A CA 1
ATOM 784 C C . ILE A 1 100 ? 13.289 23.078 9.609 1 95.69 100 ILE A C 1
ATOM 786 O O . ILE A 1 100 ? 13.008 21.938 9.969 1 95.69 100 ILE A O 1
ATOM 790 N N . ILE A 1 101 ? 12.57 24.094 9.953 1 95.31 101 ILE A N 1
ATOM 791 C CA . ILE A 1 101 ? 11.469 24.016 10.898 1 95.31 101 ILE A CA 1
ATOM 792 C C . ILE A 1 101 ? 10.328 23.219 10.297 1 95.31 101 ILE A C 1
ATOM 794 O O . ILE A 1 101 ? 9.523 22.625 11.023 1 95.31 101 ILE A O 1
ATOM 798 N N . GLY A 1 102 ? 10.273 23.141 8.93 1 96.81 102 GLY A N 1
ATOM 799 C CA . GLY A 1 102 ? 9.188 22.469 8.227 1 96.81 102 GLY A CA 1
ATOM 800 C C . GLY A 1 102 ? 9.406 20.969 8.078 1 96.81 102 GLY A C 1
ATOM 801 O O . GLY A 1 102 ? 8.484 20.25 7.695 1 96.81 102 GLY A O 1
ATOM 802 N N . ILE A 1 103 ? 10.594 20.469 8.422 1 96.19 103 ILE A N 1
ATOM 803 C CA . ILE A 1 103 ? 10.977 19.094 8.172 1 96.19 103 ILE A CA 1
ATOM 804 C C . ILE A 1 103 ? 10.008 18.141 8.891 1 96.19 103 ILE A C 1
ATOM 806 O O . ILE A 1 103 ? 9.469 17.219 8.281 1 96.19 103 ILE A O 1
ATOM 810 N N . PRO A 1 104 ? 9.727 18.375 10.219 1 95.06 104 PRO A N 1
ATOM 811 C CA . PRO A 1 104 ? 8.797 17.469 10.898 1 95.06 104 PRO A CA 1
ATOM 812 C C . PRO A 1 104 ? 7.414 17.453 10.25 1 95.06 104 PRO A C 1
ATOM 814 O O . PRO A 1 104 ? 6.758 16.422 10.211 1 95.06 104 PRO A O 1
ATOM 817 N N . PHE A 1 105 ? 6.977 18.516 9.633 1 97.56 105 PHE A N 1
ATOM 818 C CA . PHE A 1 105 ? 5.664 18.594 9.008 1 97.56 105 PHE A CA 1
ATOM 819 C C . PHE A 1 105 ? 5.676 17.953 7.621 1 97.56 105 PHE A C 1
ATOM 821 O O . PHE A 1 105 ? 4.672 17.391 7.184 1 97.56 105 PHE A O 1
ATOM 828 N N . GLY A 1 106 ? 6.816 18.094 6.984 1 96.62 106 GLY A N 1
ATOM 829 C CA . GLY A 1 106 ? 6.969 17.422 5.707 1 96.62 106 GLY A CA 1
ATOM 830 C C . GLY A 1 106 ? 6.867 15.906 5.82 1 96.62 106 GLY A C 1
ATOM 831 O O . GLY A 1 106 ? 6.266 15.258 4.965 1 96.62 106 GLY A O 1
ATOM 832 N N . VAL A 1 107 ? 7.453 15.438 6.883 1 94.19 107 VAL A N 1
ATOM 833 C CA . VAL A 1 107 ? 7.414 14.008 7.133 1 94.19 107 VAL A CA 1
ATOM 834 C C . VAL A 1 107 ? 5.969 13.562 7.359 1 94.19 107 VAL A C 1
ATOM 836 O O . VAL A 1 107 ? 5.566 12.492 6.898 1 94.19 107 VAL A O 1
ATOM 839 N N . GLN A 1 108 ? 5.199 14.383 8.039 1 95.94 108 GLN A N 1
ATOM 840 C CA . GLN A 1 108 ? 3.795 14.055 8.242 1 95.94 108 GLN A CA 1
ATOM 841 C C . GLN A 1 108 ? 3.025 14.07 6.926 1 95.94 108 GLN A C 1
ATOM 843 O O . GLN A 1 108 ? 2.131 13.25 6.711 1 95.94 108 GLN A O 1
ATOM 848 N N . CYS A 1 109 ? 3.387 14.969 6.023 1 97.31 109 CYS A N 1
ATOM 849 C CA . CYS A 1 109 ? 2.758 15.008 4.707 1 97.31 109 CYS A CA 1
ATOM 850 C C . CYS A 1 109 ? 3.061 13.734 3.92 1 97.31 109 CYS A C 1
ATOM 852 O O . CYS A 1 109 ? 2.201 13.227 3.197 1 97.31 109 CYS A O 1
ATOM 854 N N . CYS A 1 110 ? 4.215 13.289 4.062 1 94.62 110 CYS A N 1
ATOM 855 C CA . CYS A 1 110 ? 4.578 12.039 3.4 1 94.62 110 CYS A CA 1
ATOM 856 C C . CYS A 1 110 ? 3.764 10.875 3.951 1 94.62 110 CYS A C 1
ATOM 858 O O . CYS A 1 110 ? 3.289 10.023 3.191 1 94.62 110 CYS A O 1
ATOM 860 N N . LYS A 1 111 ? 3.66 10.789 5.234 1 93.5 111 LYS A N 1
ATOM 861 C CA . LYS A 1 111 ? 2.85 9.766 5.895 1 93.5 111 LYS A CA 1
ATOM 862 C C . LYS A 1 111 ? 1.41 9.797 5.391 1 93.5 111 LYS A C 1
ATOM 864 O O . LYS A 1 111 ? 0.83 8.75 5.09 1 93.5 111 LYS A O 1
ATOM 869 N N . LEU A 1 112 ? 0.84 10.93 5.32 1 97.06 112 LEU A N 1
ATOM 870 C CA . LEU A 1 112 ? -0.53 11.094 4.848 1 97.06 112 LEU A CA 1
ATOM 871 C C . LEU A 1 112 ? -0.642 10.734 3.369 1 97.06 112 LEU A C 1
ATOM 873 O O . LEU A 1 112 ? -1.65 10.172 2.938 1 97.06 112 LEU A O 1
ATOM 877 N N . ALA A 1 113 ? 0.396 11.078 2.596 1 95.88 113 ALA A N 1
ATOM 878 C CA . ALA A 1 113 ? 0.422 10.742 1.176 1 95.88 113 ALA A CA 1
ATOM 879 C C . ALA A 1 113 ? 0.372 9.234 0.971 1 95.88 113 ALA A C 1
ATOM 881 O O . ALA A 1 113 ? -0.409 8.734 0.156 1 95.88 113 ALA A O 1
ATOM 882 N N . LYS A 1 114 ? 1.183 8.586 1.71 1 92.88 114 LYS A N 1
ATOM 883 C CA . LYS A 1 114 ? 1.249 7.129 1.604 1 92.88 114 LYS A CA 1
ATOM 884 C C . LYS A 1 114 ? -0.1 6.492 1.923 1 92.88 114 LYS A C 1
ATOM 886 O O . LYS A 1 114 ? -0.559 5.605 1.202 1 92.88 114 LYS A O 1
ATOM 891 N N . LEU A 1 115 ? -0.702 6.883 2.99 1 94.69 115 LEU A N 1
ATOM 892 C CA . LEU A 1 115 ? -1.989 6.309 3.369 1 94.69 115 LEU A CA 1
ATOM 893 C C . LEU A 1 115 ? -3.07 6.688 2.363 1 94.69 115 LEU A C 1
ATOM 895 O O . LEU A 1 115 ? -3.928 5.867 2.027 1 94.69 115 LEU A O 1
ATOM 899 N N . ALA A 1 116 ? -3.006 7.926 1.936 1 96.81 116 ALA A N 1
ATOM 900 C CA . ALA A 1 116 ? -4.023 8.383 0.992 1 96.81 116 ALA A CA 1
ATOM 901 C C . ALA A 1 116 ? -3.92 7.633 -0.332 1 96.81 116 ALA A C 1
ATOM 903 O O . ALA A 1 116 ? -4.926 7.418 -1.011 1 96.81 116 ALA A O 1
ATOM 904 N N . PHE A 1 117 ? -2.752 7.297 -0.736 1 94.25 117 PHE A N 1
ATOM 905 C CA . PHE A 1 117 ? -2.518 6.594 -1.99 1 94.25 117 PHE A CA 1
ATOM 906 C C . PHE A 1 117 ? -3.162 5.215 -1.967 1 94.25 117 PHE A C 1
ATOM 908 O O . PHE A 1 117 ? -3.756 4.781 -2.957 1 94.25 117 PHE A O 1
ATOM 915 N N . SER A 1 118 ? -3.031 4.535 -0.887 1 92.75 118 SER A N 1
ATOM 916 C CA . SER A 1 118 ? -3.56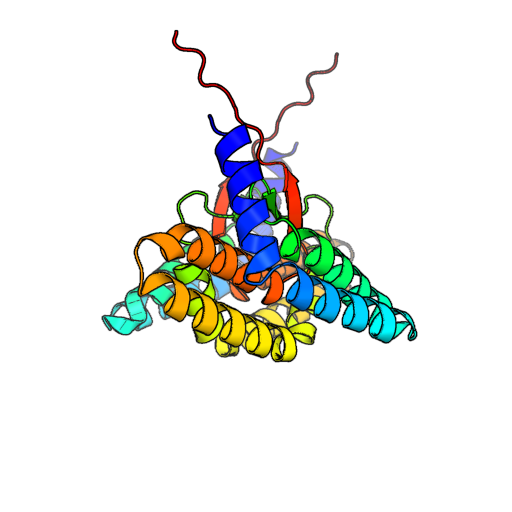4 3.191 -0.699 1 92.75 118 SER A CA 1
ATOM 917 C C . SER A 1 118 ? -4.148 3.018 0.699 1 92.75 118 SER A C 1
ATOM 919 O O . SER A 1 118 ? -3.582 2.305 1.53 1 92.75 118 SER A O 1
ATOM 921 N N . PRO A 1 119 ? -5.332 3.449 0.853 1 94.88 119 PRO A N 1
ATOM 922 C CA . PRO A 1 119 ? -5.879 3.49 2.211 1 94.88 119 PRO A CA 1
ATOM 923 C C . PRO A 1 119 ? -6.496 2.16 2.639 1 94.88 119 PRO A C 1
ATOM 925 O O . PRO A 1 119 ? -6.617 1.888 3.836 1 94.88 119 PRO A O 1
ATOM 928 N N . PHE A 1 120 ? -6.902 1.353 1.715 1 94.44 120 PHE A N 1
ATOM 929 C CA . PHE A 1 120 ? -7.559 0.096 2.059 1 94.44 120 PHE A CA 1
ATOM 930 C C . PHE A 1 120 ? -6.539 -0.931 2.539 1 94.44 120 PHE A C 1
ATOM 932 O O . PHE A 1 120 ? -5.445 -1.036 1.981 1 94.44 120 PHE A O 1
ATOM 939 N N . GLY A 1 121 ? -6.871 -1.577 3.568 1 90.31 121 GLY A N 1
ATOM 940 C CA . GLY A 1 121 ? -5.996 -2.609 4.102 1 90.31 121 GLY A CA 1
ATOM 941 C C . GLY A 1 121 ? -5.012 -2.084 5.125 1 90.31 121 GLY A C 1
ATOM 942 O O . GLY A 1 121 ? -4.133 -2.82 5.582 1 90.31 121 GLY A O 1
ATOM 943 N N . HIS A 1 122 ? -5.105 -0.889 5.438 1 91.75 122 HIS A N 1
ATOM 944 C CA . HIS A 1 122 ? -4.23 -0.279 6.434 1 91.75 122 HIS A CA 1
ATOM 945 C C . HIS A 1 122 ? -5.031 0.246 7.621 1 91.75 122 HIS A C 1
ATOM 947 O O . HIS A 1 122 ? -6.234 0.484 7.504 1 91.75 122 HIS A O 1
ATOM 953 N N . GLU A 1 123 ? -4.371 0.308 8.734 1 91.12 123 GLU A N 1
ATOM 954 C CA . GLU A 1 123 ? -4.973 0.894 9.93 1 91.12 123 GLU A CA 1
ATOM 955 C C . GLU A 1 123 ? -4.012 1.858 10.617 1 91.12 123 GLU A C 1
ATOM 957 O O . GLU A 1 123 ? -2.803 1.81 10.383 1 91.12 123 GLU A O 1
ATOM 962 N N . VAL A 1 124 ? -4.602 2.771 11.328 1 93.31 124 VAL A N 1
ATOM 963 C CA . VAL A 1 124 ? -3.83 3.762 12.07 1 93.31 124 VAL A CA 1
ATOM 964 C C . VAL A 1 124 ? -3.791 3.383 13.555 1 93.31 124 VAL A C 1
ATOM 966 O O . VAL A 1 124 ? -4.816 3.027 14.141 1 93.31 124 VAL A O 1
ATOM 969 N N . ALA A 1 125 ? -2.539 3.35 14.148 1 90.44 125 ALA A N 1
ATOM 970 C CA . ALA A 1 125 ? -2.371 2.984 15.547 1 90.44 125 ALA A CA 1
ATOM 971 C C . ALA A 1 125 ? -1.424 3.949 16.25 1 90.44 125 ALA A C 1
ATOM 973 O O . ALA A 1 125 ? -0.581 4.582 15.617 1 90.44 125 ALA A O 1
ATOM 974 N N . LEU A 1 126 ? -1.629 4.051 17.594 1 90.44 126 LEU A N 1
ATOM 975 C CA . LEU A 1 126 ? -0.691 4.832 18.391 1 90.44 126 LEU A CA 1
ATOM 976 C C . LEU A 1 126 ? 0.692 4.188 18.391 1 90.44 126 LEU A C 1
ATOM 978 O O . LEU A 1 126 ? 0.812 2.965 18.484 1 90.44 126 LEU A O 1
ATOM 982 N N . ARG A 1 127 ? 1.664 4.984 18.078 1 82 127 ARG A N 1
ATOM 983 C CA . ARG A 1 127 ? 3.031 4.473 18.062 1 82 127 ARG A CA 1
ATOM 984 C C . ARG A 1 127 ? 3.465 4.039 19.453 1 82 127 ARG A C 1
ATOM 986 O O . ARG A 1 127 ? 3.355 4.809 20.422 1 82 127 ARG A O 1
ATOM 993 N N . ASN A 1 128 ? 3.506 2.721 19.875 1 66 128 ASN A N 1
ATOM 994 C CA . ASN A 1 128 ? 3.924 2.234 21.188 1 66 128 ASN A CA 1
ATOM 995 C C . ASN A 1 128 ? 5.363 2.635 21.5 1 66 128 ASN A C 1
ATOM 997 O O . ASN A 1 128 ? 6.242 2.518 20.656 1 66 128 ASN A O 1
ATOM 1001 N N . SER A 1 129 ? 5.758 3.676 22.203 1 49.16 129 SER A N 1
ATOM 1002 C CA . SER A 1 129 ? 7.078 3.926 22.781 1 49.16 129 SER A CA 1
ATOM 1003 C C . SER A 1 129 ? 7.66 2.662 23.406 1 49.16 129 SER A C 1
ATOM 1005 O O . SER A 1 129 ? 7.195 2.215 24.453 1 49.16 129 SER A O 1
ATOM 1007 N N . VAL A 1 130 ? 7.898 1.536 22.891 1 44.53 130 VAL A N 1
ATOM 1008 C CA . VAL A 1 130 ? 8.773 0.664 23.672 1 44.53 130 VAL A CA 1
ATOM 1009 C C . VAL A 1 130 ? 9.891 1.487 24.312 1 44.53 130 VAL A C 1
ATOM 1011 O O . VAL A 1 130 ? 10.656 2.154 23.625 1 44.53 130 VAL A O 1
ATOM 1014 N N . GLU A 1 131 ? 9.836 1.973 25.531 1 37.06 131 GLU A N 1
ATOM 1015 C CA . GLU A 1 131 ? 10.898 2.33 26.453 1 37.06 131 GLU A CA 1
ATOM 1016 C C . GLU A 1 131 ? 12.117 1.421 26.281 1 37.06 131 GLU A C 1
ATOM 1018 O O . GLU A 1 131 ? 12.008 0.201 26.422 1 37.06 131 GLU A O 1
ATOM 1023 N N . VAL A 1 132 ? 13.039 1.589 25.438 1 35.72 132 VAL A N 1
ATOM 1024 C CA . VAL A 1 132 ? 14.359 1.046 25.719 1 35.72 132 VAL A CA 1
ATOM 1025 C C . VAL A 1 132 ? 14.625 1.078 27.234 1 35.72 132 VAL A C 1
ATOM 1027 O O . VAL A 1 132 ? 14.766 2.152 27.812 1 35.72 132 VAL A O 1
ATOM 1030 N N . THR A 1 133 ? 14.156 0.267 28.031 1 31.05 133 THR A N 1
ATOM 1031 C CA . THR A 1 133 ? 14.797 0.143 29.328 1 31.05 133 THR A CA 1
ATOM 1032 C C . THR A 1 133 ? 16.297 -0.094 29.172 1 31.05 133 THR A C 1
ATOM 1034 O O . THR A 1 133 ? 16.719 -0.903 28.344 1 31.05 133 THR A O 1
ATOM 1037 N N . GLU A 1 134 ? 17.109 0.925 29.562 1 28.11 134 GLU A N 1
ATOM 1038 C CA . GLU A 1 134 ? 18.516 0.757 29.922 1 28.11 134 GLU A CA 1
ATOM 1039 C C . GLU A 1 134 ? 18.766 -0.616 30.531 1 28.11 134 GLU A C 1
ATOM 1041 O O . GLU A 1 134 ? 18.172 -0.964 31.547 1 28.11 134 GLU A O 1
ATOM 1046 N N . VAL A 1 135 ? 19.188 -1.532 29.781 1 20.94 135 VAL A N 1
ATOM 1047 C CA . VAL A 1 135 ? 20 -2.523 30.484 1 20.94 135 VAL A CA 1
ATOM 1048 C C . VAL A 1 135 ? 21.297 -1.876 30.984 1 20.94 135 VAL A C 1
ATOM 1050 O O . VAL A 1 135 ? 21.922 -1.104 30.266 1 20.94 135 VAL A O 1
ATOM 1053 N N . MET B 1 1 ? 2.127 -29.438 11.648 1 71.19 1 MET B N 1
ATOM 1054 C CA . MET B 1 1 ? 1.003 -29.344 10.719 1 71.19 1 MET B CA 1
ATOM 1055 C C . MET B 1 1 ? 1.129 -28.125 9.812 1 71.19 1 MET B C 1
ATOM 1057 O O . MET B 1 1 ? 1.03 -28.234 8.594 1 71.19 1 MET B O 1
ATOM 1061 N N . THR B 1 2 ? 1.549 -27.094 10.328 1 81.5 2 THR B N 1
ATOM 1062 C CA . THR B 1 2 ? 1.681 -25.859 9.562 1 81.5 2 THR B CA 1
ATOM 1063 C C . THR B 1 2 ? 2.838 -25.969 8.57 1 81.5 2 THR B C 1
ATOM 1065 O O . THR B 1 2 ? 2.715 -25.547 7.418 1 81.5 2 THR B O 1
ATOM 1068 N N . GLU B 1 3 ? 3.891 -26.672 8.938 1 85.94 3 GLU B N 1
ATOM 1069 C CA . GLU B 1 3 ? 5.047 -26.812 8.062 1 85.94 3 GLU B CA 1
ATOM 1070 C C . GLU B 1 3 ? 4.719 -27.703 6.863 1 85.94 3 GLU B C 1
ATOM 1072 O O . GLU B 1 3 ? 5.191 -27.453 5.754 1 85.94 3 GLU B O 1
ATOM 1077 N N . ILE B 1 4 ? 4.023 -28.734 7.125 1 89.12 4 ILE B N 1
ATOM 1078 C CA . ILE B 1 4 ? 3.633 -29.656 6.055 1 89.12 4 ILE B CA 1
ATOM 1079 C C . ILE B 1 4 ? 2.74 -28.922 5.055 1 89.12 4 ILE B C 1
ATOM 1081 O O . ILE B 1 4 ? 2.885 -29.094 3.842 1 89.12 4 ILE B O 1
ATOM 1085 N N . ILE B 1 5 ? 1.787 -28.125 5.508 1 90.5 5 ILE B N 1
ATOM 1086 C CA . ILE B 1 5 ? 0.888 -27.359 4.652 1 90.5 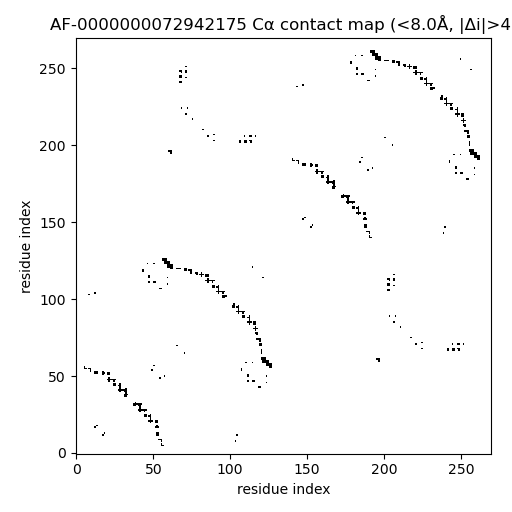5 ILE B CA 1
ATOM 1087 C C . ILE B 1 5 ? 1.693 -26.391 3.801 1 90.5 5 ILE B C 1
ATOM 1089 O O . ILE B 1 5 ? 1.429 -26.219 2.607 1 90.5 5 ILE B O 1
ATOM 1093 N N . ILE B 1 6 ? 2.688 -25.844 4.426 1 94.62 6 ILE B N 1
ATOM 1094 C CA . ILE B 1 6 ? 3.543 -24.875 3.732 1 94.62 6 ILE B CA 1
ATOM 1095 C C . ILE B 1 6 ? 4.328 -25.594 2.633 1 94.62 6 ILE B C 1
ATOM 1097 O O . ILE B 1 6 ? 4.355 -25.141 1.487 1 94.62 6 ILE B O 1
ATOM 1101 N N . SER B 1 7 ? 4.938 -26.672 2.975 1 95.25 7 SER B N 1
ATOM 1102 C CA . SER B 1 7 ? 5.746 -27.406 2.01 1 95.25 7 SER B CA 1
ATOM 1103 C C . SER B 1 7 ? 4.891 -27.938 0.87 1 95.25 7 SER B C 1
ATOM 1105 O O . SER B 1 7 ? 5.254 -27.812 -0.301 1 95.25 7 SER B O 1
ATOM 1107 N N . LEU B 1 8 ? 3.754 -28.562 1.158 1 96.5 8 LEU B N 1
ATOM 1108 C CA . LEU B 1 8 ? 2.854 -29.109 0.147 1 96.5 8 LEU B CA 1
ATOM 1109 C C . LEU B 1 8 ? 2.252 -27.984 -0.7 1 96.5 8 LEU B C 1
ATOM 1111 O O . LEU B 1 8 ? 2.139 -28.125 -1.921 1 96.5 8 LEU B O 1
ATOM 1115 N N . GLY B 1 9 ? 1.836 -26.922 -0.044 1 97.19 9 GLY B N 1
ATOM 1116 C CA . GLY B 1 9 ? 1.312 -25.766 -0.758 1 97.19 9 GLY B CA 1
ATOM 1117 C C . GLY B 1 9 ? 2.281 -25.203 -1.781 1 97.19 9 GLY B C 1
ATOM 1118 O O . GLY B 1 9 ? 1.907 -24.953 -2.93 1 97.19 9 GLY B O 1
ATOM 1119 N N . ASN B 1 10 ? 3.463 -25.062 -1.322 1 98.06 10 ASN B N 1
ATOM 1120 C CA . ASN B 1 10 ? 4.488 -24.547 -2.225 1 98.06 10 ASN B CA 1
ATOM 1121 C C . ASN B 1 10 ? 4.777 -25.516 -3.361 1 98.06 10 ASN B C 1
ATOM 1123 O O . ASN B 1 10 ? 5.043 -25.109 -4.492 1 98.06 10 ASN B O 1
ATOM 1127 N N . PHE B 1 11 ? 4.789 -26.812 -2.982 1 98 11 PHE B N 1
ATOM 1128 C CA . PHE B 1 11 ? 5.031 -27.828 -4.012 1 98 11 PHE B CA 1
ATOM 1129 C C . PHE B 1 11 ? 4.008 -27.703 -5.137 1 98 11 PHE B C 1
ATOM 1131 O O . PHE B 1 11 ? 4.375 -27.625 -6.309 1 98 11 PHE B O 1
ATOM 1138 N N . PHE B 1 12 ? 2.779 -27.688 -4.859 1 97.81 12 PHE B N 1
ATOM 1139 C CA . PHE B 1 12 ? 1.72 -27.578 -5.855 1 97.81 12 PHE B CA 1
ATOM 1140 C C . PHE B 1 12 ? 1.728 -26.219 -6.523 1 97.81 12 PHE B C 1
ATOM 1142 O O . PHE B 1 12 ? 1.466 -26.094 -7.723 1 97.81 12 PHE B O 1
ATOM 1149 N N . TRP B 1 13 ? 2.023 -25.172 -5.785 1 98.06 13 TRP B N 1
ATOM 1150 C CA . TRP B 1 13 ? 2.08 -23.828 -6.336 1 98.06 13 TRP B CA 1
ATOM 1151 C C . TRP B 1 13 ? 3.135 -23.734 -7.434 1 98.06 13 TRP B C 1
ATOM 1153 O O . TRP B 1 13 ? 2.885 -23.156 -8.492 1 98.06 13 TRP B O 1
ATOM 1163 N N . ILE B 1 14 ? 4.324 -24.25 -7.137 1 98 14 ILE B N 1
ATOM 1164 C CA . ILE B 1 14 ? 5.406 -24.219 -8.109 1 98 14 ILE B CA 1
ATOM 1165 C C . ILE B 1 14 ? 4.965 -24.891 -9.406 1 98 14 ILE B C 1
ATOM 1167 O O . ILE B 1 14 ? 5.246 -24.406 -10.5 1 98 14 ILE B O 1
ATOM 1171 N N . LEU B 1 15 ? 4.23 -25.906 -9.266 1 96.81 15 LEU B N 1
ATOM 1172 C CA . LEU B 1 15 ? 3.754 -26.641 -10.43 1 96.81 15 LEU B CA 1
ATOM 1173 C C . LEU B 1 15 ? 2.697 -25.844 -11.18 1 96.81 15 LEU B C 1
ATOM 1175 O O . LEU B 1 15 ? 2.68 -25.828 -12.414 1 96.81 15 LEU B O 1
ATOM 1179 N N . LEU B 1 16 ? 1.832 -25.156 -10.492 1 96.38 16 LEU B N 1
ATOM 1180 C CA . LEU B 1 16 ? 0.676 -24.484 -11.086 1 96.38 16 LEU B CA 1
ATOM 1181 C C . LEU B 1 16 ? 1.062 -23.109 -11.633 1 96.38 16 LEU B C 1
ATOM 1183 O O . LEU B 1 16 ? 0.583 -22.703 -12.695 1 96.38 16 LEU B O 1
ATOM 1187 N N . ALA B 1 17 ? 1.896 -22.375 -10.852 1 96.81 17 ALA B N 1
ATOM 1188 C CA . ALA B 1 17 ? 2.09 -21 -11.258 1 96.81 17 ALA B CA 1
ATOM 1189 C C . ALA B 1 17 ? 3.475 -20.484 -10.859 1 96.81 17 ALA B C 1
ATOM 1191 O O . ALA B 1 17 ? 4.051 -19.641 -11.531 1 96.81 17 ALA B O 1
ATOM 1192 N N . GLY B 1 18 ? 4.074 -21.016 -9.828 1 97.62 18 GLY B N 1
ATOM 1193 C CA . GLY B 1 18 ? 5.238 -20.453 -9.156 1 97.62 18 GLY B CA 1
ATOM 1194 C C . GLY B 1 18 ? 6.457 -20.359 -10.055 1 97.62 18 GLY B C 1
ATOM 1195 O O . GLY B 1 18 ? 7.145 -19.344 -10.078 1 97.62 18 GLY B O 1
ATOM 1196 N N . TRP B 1 19 ? 6.707 -21.359 -10.828 1 97.56 19 TRP B N 1
ATOM 1197 C CA . TRP B 1 19 ? 7.941 -21.406 -11.602 1 97.56 19 TRP B CA 1
ATOM 1198 C C . TRP B 1 19 ? 7.922 -20.391 -12.734 1 97.56 19 TRP B C 1
ATOM 1200 O O . TRP B 1 19 ? 8.914 -19.703 -12.977 1 97.56 19 TRP B O 1
ATOM 1210 N N . TYR B 1 20 ? 6.828 -20.266 -13.492 1 97.38 20 TYR B N 1
ATOM 1211 C CA . TYR B 1 20 ? 6.859 -19.359 -14.633 1 97.38 20 TYR B CA 1
ATOM 1212 C C . TYR B 1 20 ? 6.684 -17.922 -14.195 1 97.38 20 TYR B C 1
ATOM 1214 O O . TYR B 1 20 ? 7.242 -17 -14.805 1 97.38 20 TYR B O 1
ATOM 1222 N N . THR B 1 21 ? 5.863 -17.703 -13.141 1 98 21 THR B N 1
ATOM 1223 C CA . THR B 1 21 ? 5.742 -16.328 -12.648 1 98 21 THR B CA 1
ATOM 1224 C C . THR B 1 21 ? 7.066 -15.836 -12.07 1 98 21 THR B C 1
ATOM 1226 O O . THR B 1 21 ? 7.453 -14.688 -12.273 1 98 21 THR B O 1
ATOM 1229 N N . ALA B 1 22 ? 7.762 -16.703 -11.328 1 98.44 22 ALA B N 1
ATOM 1230 C CA . ALA B 1 22 ? 9.07 -16.344 -10.789 1 98.44 22 ALA B CA 1
ATOM 1231 C C . ALA B 1 22 ? 10.062 -16.031 -11.914 1 98.44 22 ALA B C 1
ATOM 1233 O O . ALA B 1 22 ? 10.852 -15.094 -11.805 1 98.44 22 ALA B O 1
ATOM 1234 N N . LEU B 1 23 ? 9.977 -16.797 -12.93 1 98.19 23 LEU B N 1
ATOM 1235 C CA . LEU B 1 23 ? 10.867 -16.578 -14.07 1 98.19 23 LEU B CA 1
ATOM 1236 C C . LEU B 1 23 ? 10.586 -15.227 -14.719 1 98.19 23 LEU B C 1
ATOM 1238 O O . LEU B 1 23 ? 11.523 -14.492 -15.07 1 98.19 23 LEU B O 1
ATOM 1242 N N . ILE B 1 24 ? 9.344 -14.852 -14.914 1 98 24 ILE B N 1
ATOM 1243 C CA . ILE B 1 24 ? 8.953 -13.57 -15.5 1 98 24 ILE B CA 1
ATOM 1244 C C . ILE B 1 24 ? 9.5 -12.43 -14.641 1 98 24 ILE B C 1
ATOM 1246 O O . ILE B 1 24 ? 10.117 -11.5 -15.164 1 98 24 ILE B O 1
ATOM 1250 N N . TRP B 1 25 ? 9.305 -12.531 -13.359 1 98.5 25 TRP B N 1
ATOM 1251 C CA . TRP B 1 25 ? 9.797 -11.5 -12.453 1 98.5 25 TRP B CA 1
ATOM 1252 C C . TRP B 1 25 ? 11.312 -11.414 -12.5 1 98.5 25 TRP B C 1
ATOM 1254 O O . TRP B 1 25 ? 11.883 -10.32 -12.43 1 98.5 25 TRP B O 1
ATOM 1264 N N . LEU B 1 26 ? 11.938 -12.578 -12.578 1 98.19 26 LEU B N 1
ATOM 1265 C CA . LEU B 1 26 ? 13.398 -12.625 -12.633 1 98.19 26 LEU B CA 1
ATOM 1266 C C . LEU B 1 26 ? 13.914 -11.914 -13.875 1 98.19 26 LEU B C 1
ATOM 1268 O O . LEU B 1 26 ? 14.883 -11.148 -13.805 1 98.19 26 LEU B O 1
ATOM 1272 N N . VAL B 1 27 ? 13.32 -12.148 -14.961 1 98.12 27 VAL B N 1
ATOM 1273 C CA . VAL B 1 27 ? 13.703 -11.5 -16.219 1 98.12 27 VAL B CA 1
ATOM 1274 C C . VAL B 1 27 ? 13.5 -9.992 -16.109 1 98.12 27 VAL B C 1
ATOM 1276 O O . VAL B 1 27 ? 14.383 -9.211 -16.469 1 98.12 27 VAL B O 1
ATOM 1279 N N . LEU B 1 28 ? 12.328 -9.586 -15.586 1 97.44 28 LEU B N 1
ATOM 1280 C CA . LEU B 1 28 ? 12.047 -8.164 -15.406 1 97.44 28 LEU B CA 1
ATOM 1281 C C . LEU B 1 28 ? 13.086 -7.523 -14.492 1 97.44 28 LEU B C 1
ATOM 1283 O O . LEU B 1 28 ? 13.547 -6.41 -14.766 1 97.44 28 LEU B O 1
ATOM 1287 N N . ALA B 1 29 ? 13.43 -8.227 -13.422 1 98.12 29 ALA B N 1
ATOM 1288 C CA . ALA B 1 29 ? 14.461 -7.738 -12.508 1 98.12 29 ALA B CA 1
ATOM 1289 C C . ALA B 1 29 ? 15.781 -7.535 -13.242 1 98.12 29 ALA B C 1
ATOM 1291 O O . ALA B 1 29 ? 16.422 -6.488 -13.109 1 98.12 29 ALA B O 1
ATOM 1292 N N . GLY B 1 30 ? 16.156 -8.516 -14.008 1 97.69 30 GLY B N 1
ATOM 1293 C CA . GLY B 1 30 ? 17.406 -8.445 -14.758 1 97.69 30 GLY B CA 1
ATOM 1294 C C . GLY B 1 30 ? 17.422 -7.305 -15.758 1 97.69 30 GLY B C 1
ATOM 1295 O O . GLY B 1 30 ? 18.406 -6.555 -15.828 1 97.69 30 GLY B O 1
ATOM 1296 N N . VAL B 1 31 ? 16.391 -7.078 -16.531 1 97.25 31 VAL B N 1
ATOM 1297 C CA . VAL B 1 31 ? 16.312 -6.062 -17.578 1 97.25 31 VAL B CA 1
ATOM 1298 C C . VAL B 1 31 ? 16.328 -4.672 -16.953 1 97.25 31 VAL B C 1
ATOM 1300 O O . VAL B 1 31 ? 17.031 -3.775 -17.422 1 97.25 31 VAL B O 1
ATOM 1303 N N . LEU B 1 32 ? 15.57 -4.465 -15.859 1 96.44 32 LEU B N 1
ATOM 1304 C CA . LEU B 1 32 ? 15.461 -3.156 -15.227 1 96.44 32 LEU B CA 1
ATOM 1305 C C . LEU B 1 32 ? 16.781 -2.766 -14.547 1 96.44 32 LEU B C 1
ATOM 1307 O O . LEU B 1 32 ? 17.125 -1.583 -14.492 1 96.44 32 LEU B O 1
ATOM 1311 N N . CYS B 1 33 ? 17.531 -3.754 -14.07 1 96.56 33 CYS B N 1
ATOM 1312 C CA . CYS B 1 33 ? 18.766 -3.48 -13.336 1 96.56 33 CYS B CA 1
ATOM 1313 C C . CYS B 1 33 ? 19.906 -3.127 -14.297 1 96.56 33 CYS B C 1
ATOM 1315 O O . CYS B 1 33 ? 20.969 -2.693 -13.867 1 96.56 33 CYS B O 1
ATOM 1317 N N . ILE B 1 34 ? 19.656 -3.24 -15.578 1 96.94 34 ILE B N 1
ATOM 1318 C CA . ILE B 1 34 ? 20.656 -2.861 -16.562 1 96.94 34 ILE B CA 1
ATOM 1319 C C . ILE B 1 34 ? 20.797 -1.341 -16.594 1 96.94 34 ILE B C 1
ATOM 1321 O O . ILE B 1 34 ? 21.891 -0.818 -16.797 1 96.94 34 ILE B O 1
ATOM 1325 N N . THR B 1 35 ? 19.703 -0.603 -16.391 1 94 35 THR B N 1
ATOM 1326 C CA . THR B 1 35 ? 19.734 0.855 -16.375 1 94 35 THR B CA 1
ATOM 1327 C C . THR B 1 35 ? 19.812 1.369 -14.938 1 94 35 THR B C 1
ATOM 1329 O O . THR B 1 35 ? 19.281 0.744 -14.016 1 94 35 THR B O 1
ATOM 1332 N N . ILE B 1 36 ? 20.375 2.453 -14.742 1 94.06 36 ILE B N 1
ATOM 1333 C CA . ILE B 1 36 ? 20.531 3.059 -13.422 1 94.06 36 ILE B CA 1
ATOM 1334 C C . ILE B 1 36 ? 19.156 3.451 -12.867 1 94.06 36 ILE B C 1
ATOM 1336 O O . ILE B 1 36 ? 18.859 3.184 -11.703 1 94.06 36 ILE B O 1
ATOM 1340 N N . VAL B 1 37 ? 18.312 3.992 -13.719 1 93 37 VAL B N 1
ATOM 1341 C CA . VAL B 1 37 ? 17 4.473 -13.312 1 93 37 VAL B CA 1
ATOM 1342 C C . VAL B 1 37 ? 16.094 3.291 -12.969 1 93 37 VAL B C 1
ATOM 1344 O O . VAL B 1 37 ? 15.188 3.416 -12.141 1 93 37 VAL B O 1
ATOM 1347 N N . GLY B 1 38 ? 16.438 2.127 -13.5 1 95.62 38 GLY B N 1
ATOM 1348 C CA . GLY B 1 38 ? 15.594 0.952 -13.32 1 95.62 38 GLY B CA 1
ATOM 1349 C C . GLY B 1 38 ? 15.977 0.127 -12.102 1 95.62 38 GLY B C 1
ATOM 1350 O O . GLY B 1 38 ? 15.242 -0.784 -11.711 1 95.62 38 GLY B O 1
ATOM 1351 N N . ILE B 1 39 ? 17.031 0.418 -11.438 1 96.62 39 ILE B N 1
ATOM 1352 C CA . ILE B 1 39 ? 17.594 -0.398 -10.359 1 96.62 39 ILE B CA 1
ATOM 1353 C C . ILE B 1 39 ? 16.594 -0.473 -9.211 1 96.62 39 ILE B C 1
ATOM 1355 O O . ILE B 1 39 ? 16.297 -1.559 -8.695 1 96.62 39 ILE B O 1
ATOM 1359 N N . PRO B 1 40 ? 16.047 0.729 -8.828 1 94.62 40 PRO B N 1
ATOM 1360 C CA . PRO B 1 40 ? 15.078 0.638 -7.734 1 94.62 40 PRO B CA 1
ATOM 1361 C C . PRO B 1 40 ? 13.898 -0.277 -8.062 1 94.62 40 PRO B C 1
ATOM 1363 O O . PRO B 1 40 ? 13.438 -1.034 -7.199 1 94.62 40 PRO B O 1
ATOM 1366 N N . CYS B 1 41 ? 13.383 -0.235 -9.219 1 96.69 41 CYS B N 1
ATOM 1367 C CA . CYS B 1 41 ? 12.289 -1.103 -9.648 1 96.69 41 CYS B CA 1
ATOM 1368 C C . CYS B 1 41 ? 12.758 -2.547 -9.773 1 96.69 41 CYS B C 1
ATOM 1370 O O . CYS B 1 41 ? 12.016 -3.477 -9.453 1 96.69 41 CYS B O 1
ATOM 1372 N N . GLY B 1 42 ? 13.977 -2.711 -10.281 1 97.75 42 GLY B N 1
ATOM 1373 C CA . GLY B 1 42 ? 14.531 -4.047 -10.406 1 97.75 42 GLY B CA 1
ATOM 1374 C C . GLY B 1 42 ? 14.633 -4.777 -9.078 1 97.75 42 GLY B C 1
ATOM 1375 O O . GLY B 1 42 ? 14.375 -5.98 -9.008 1 97.75 42 GLY B O 1
ATOM 1376 N N . LYS B 1 43 ? 15.008 -4.082 -8.055 1 97.12 43 LYS B N 1
ATOM 1377 C CA . LYS B 1 43 ? 15.086 -4.656 -6.715 1 97.12 43 LYS B CA 1
ATOM 1378 C C . LYS B 1 43 ? 13.719 -5.148 -6.246 1 97.12 43 LYS B C 1
ATOM 1380 O O . LYS B 1 43 ? 13.625 -6.176 -5.574 1 97.12 43 LYS B O 1
ATOM 1385 N N . GLN B 1 44 ? 12.664 -4.383 -6.539 1 97.25 44 GLN B N 1
ATOM 1386 C CA . GLN B 1 44 ? 11.312 -4.82 -6.199 1 97.25 44 GLN B CA 1
ATOM 1387 C C . GLN B 1 44 ? 10.938 -6.078 -6.969 1 97.25 44 GLN B C 1
ATOM 1389 O O . GLN B 1 44 ? 10.281 -6.977 -6.426 1 97.25 44 GLN B O 1
ATOM 1394 N N . CYS B 1 45 ? 11.367 -6.105 -8.211 1 98.19 45 CYS B N 1
ATOM 1395 C CA . CYS B 1 45 ? 11.078 -7.289 -9.016 1 98.19 45 CYS B CA 1
ATOM 1396 C C . CYS B 1 45 ? 11.812 -8.508 -8.461 1 98.19 45 CYS B C 1
ATOM 1398 O O . CYS B 1 45 ? 11.297 -9.625 -8.531 1 98.19 45 CYS B O 1
ATOM 1400 N N . TRP B 1 46 ? 13.031 -8.344 -7.984 1 98.06 46 TRP B N 1
ATOM 1401 C CA . TRP B 1 46 ? 13.758 -9.422 -7.324 1 98.06 46 TRP B CA 1
ATOM 1402 C C . TRP B 1 46 ? 12.984 -9.938 -6.113 1 98.06 46 TRP B C 1
ATOM 1404 O O . TRP B 1 46 ? 12.859 -11.148 -5.918 1 98.06 46 TRP B O 1
ATOM 1414 N N . LYS B 1 47 ? 12.477 -9.039 -5.289 1 97.38 47 LYS B N 1
ATOM 1415 C CA . LYS B 1 47 ? 11.625 -9.375 -4.156 1 97.38 47 LYS B CA 1
ATOM 1416 C C . LYS B 1 47 ? 10.414 -10.195 -4.598 1 97.38 47 LYS B C 1
ATOM 1418 O O . LYS B 1 47 ? 10.07 -11.195 -3.971 1 97.38 47 LYS B O 1
ATOM 1423 N N . MET B 1 48 ? 9.828 -9.773 -5.676 1 98.25 48 MET B N 1
ATOM 1424 C CA . MET B 1 48 ? 8.656 -10.477 -6.211 1 98.25 48 MET B CA 1
ATOM 1425 C C . MET B 1 48 ? 9.039 -11.867 -6.711 1 98.25 48 MET B C 1
ATOM 1427 O O . MET B 1 48 ? 8.234 -12.797 -6.621 1 98.25 48 MET B O 1
ATOM 1431 N N . THR B 1 49 ? 10.234 -11.992 -7.305 1 98.31 49 THR B N 1
ATOM 1432 C CA . THR B 1 49 ? 10.703 -13.281 -7.793 1 98.31 49 THR B CA 1
ATOM 1433 C C . THR B 1 49 ? 10.68 -14.328 -6.68 1 98.31 49 THR B C 1
ATOM 1435 O O . THR B 1 49 ? 10.117 -15.406 -6.852 1 98.31 49 THR B O 1
ATOM 1438 N N . LYS B 1 50 ? 11.188 -13.945 -5.559 1 97.19 50 LYS B N 1
ATOM 1439 C CA . LYS B 1 50 ? 11.289 -14.867 -4.426 1 97.19 50 LYS B CA 1
ATOM 1440 C C . LYS B 1 50 ? 9.914 -15.219 -3.873 1 97.19 50 LYS B C 1
ATOM 1442 O O . LYS B 1 50 ? 9.617 -16.391 -3.643 1 97.19 50 LYS B O 1
ATOM 1447 N N . LEU B 1 51 ? 9.117 -14.203 -3.682 1 97.62 51 LEU B N 1
ATOM 1448 C CA . LEU B 1 51 ? 7.797 -14.445 -3.105 1 97.62 51 LEU B CA 1
ATOM 1449 C C . LEU B 1 51 ? 6.918 -15.227 -4.074 1 97.62 51 LEU B C 1
ATOM 1451 O O . LEU B 1 51 ? 6.121 -16.078 -3.654 1 97.62 51 LEU B O 1
ATOM 1455 N N . SER B 1 52 ? 7.023 -14.875 -5.352 1 98.12 52 SER B N 1
ATOM 1456 C CA . SER B 1 52 ? 6.191 -15.555 -6.34 1 98.12 52 SER B CA 1
ATOM 1457 C C . SER B 1 52 ? 6.566 -17.031 -6.457 1 98.12 52 SER B C 1
ATOM 1459 O O . SER B 1 52 ? 5.723 -17.859 -6.793 1 98.12 52 SER B O 1
ATOM 1461 N N . PHE B 1 53 ? 7.809 -17.406 -6.211 1 97.88 53 PHE B N 1
ATOM 1462 C CA . PHE B 1 53 ? 8.258 -18.797 -6.328 1 97.88 53 PHE B CA 1
ATOM 1463 C C . PHE B 1 53 ? 7.719 -19.641 -5.184 1 97.88 53 PHE B C 1
ATOM 1465 O O . PHE B 1 53 ? 7.246 -20.75 -5.402 1 97.88 53 PHE B O 1
ATOM 1472 N N . LEU B 1 54 ? 7.816 -19.172 -3.941 1 96.69 54 LEU B N 1
ATOM 1473 C CA . LEU B 1 54 ? 7.379 -19.859 -2.734 1 96.69 54 LEU B CA 1
ATOM 1474 C C . LEU B 1 54 ? 6.609 -18.922 -1.815 1 96.69 54 LEU B C 1
ATOM 1476 O O . LEU B 1 54 ? 7.121 -18.5 -0.775 1 96.69 54 LEU B O 1
ATOM 1480 N N . PRO B 1 55 ? 5.359 -18.75 -2.109 1 95.94 55 PRO B N 1
ATOM 1481 C CA . PRO B 1 55 ? 4.625 -17.734 -1.34 1 95.94 55 PRO B CA 1
ATOM 1482 C C . PRO B 1 55 ? 4.109 -18.281 -0.006 1 95.94 55 PRO B C 1
ATOM 1484 O O . PRO B 1 55 ? 3.865 -17.5 0.922 1 95.94 55 PRO B O 1
ATOM 1487 N N . PHE B 1 56 ? 3.842 -19.641 0.085 1 96.31 56 PHE B N 1
ATOM 1488 C CA . PHE B 1 56 ? 3.33 -20.203 1.331 1 96.31 56 PHE B CA 1
ATOM 1489 C C . PHE B 1 56 ? 4.355 -20.062 2.449 1 96.31 56 PHE B C 1
ATOM 1491 O O . PHE B 1 56 ? 5.539 -20.344 2.248 1 96.31 56 PHE B O 1
ATOM 1498 N N . GLY B 1 57 ? 3.912 -19.516 3.584 1 93.5 57 GLY B N 1
ATOM 1499 C CA . GLY B 1 57 ? 4.785 -19.406 4.742 1 93.5 57 GLY B CA 1
ATOM 1500 C C . GLY B 1 57 ? 5.383 -18.016 4.906 1 93.5 57 GLY B C 1
ATOM 1501 O O . GLY B 1 57 ? 6.055 -17.75 5.902 1 93.5 57 GLY B O 1
ATOM 1502 N N . TYR B 1 58 ? 5.125 -17.125 3.967 1 93.94 58 TYR B N 1
ATOM 1503 C CA . TYR B 1 58 ? 5.66 -15.766 4.016 1 93.94 58 TYR B CA 1
ATOM 1504 C C . TYR B 1 58 ? 4.539 -14.742 4.172 1 93.94 58 TYR B C 1
ATOM 1506 O O . TYR B 1 58 ? 3.385 -15.023 3.842 1 93.94 58 TYR B O 1
ATOM 1514 N N . GLU B 1 59 ? 4.883 -13.586 4.742 1 89.75 59 GLU B N 1
ATOM 1515 C CA . GLU B 1 59 ? 3.945 -12.477 4.859 1 89.75 59 GLU B CA 1
ATOM 1516 C C . GLU B 1 59 ? 4.57 -11.172 4.367 1 89.75 59 GLU B C 1
ATOM 1518 O O . GLU B 1 59 ? 5.793 -11.016 4.395 1 89.75 59 GLU B O 1
ATOM 1523 N N . VAL B 1 60 ? 3.723 -10.258 3.85 1 89.62 60 VAL B N 1
ATOM 1524 C CA . VAL B 1 60 ? 4.137 -8.93 3.408 1 89.62 60 VAL B CA 1
ATOM 1525 C C . VAL B 1 60 ? 3.885 -7.91 4.52 1 89.62 60 VAL B C 1
ATOM 1527 O O . VAL B 1 60 ? 2.795 -7.867 5.094 1 89.62 60 VAL B O 1
ATOM 1530 N N . ARG B 1 61 ? 4.871 -7.176 4.898 1 85.44 61 ARG B N 1
ATOM 1531 C CA . ARG B 1 61 ? 4.734 -6.168 5.945 1 85.44 61 ARG B CA 1
ATOM 1532 C C . ARG B 1 61 ? 5.383 -4.852 5.527 1 85.44 61 ARG B C 1
ATOM 1534 O O . ARG B 1 61 ? 6.176 -4.816 4.586 1 85.44 61 ARG B O 1
ATOM 1541 N N . ASP B 1 62 ? 5.008 -3.857 6.215 1 84 62 ASP B N 1
ATOM 1542 C CA . ASP B 1 62 ? 5.629 -2.561 5.965 1 84 62 ASP B CA 1
ATOM 1543 C C . ASP B 1 62 ? 7.094 -2.564 6.391 1 84 62 ASP B C 1
ATOM 1545 O O . ASP B 1 62 ? 7.441 -3.111 7.441 1 84 62 ASP B O 1
ATOM 1549 N N . LYS B 1 63 ? 7.859 -1.921 5.598 1 83.56 63 LYS B N 1
ATOM 1550 C CA . LYS B 1 63 ? 9.273 -1.82 5.934 1 83.56 63 LYS B CA 1
ATOM 1551 C C . LYS B 1 63 ? 9.523 -0.71 6.953 1 83.56 63 LYS B C 1
ATOM 1553 O O . LYS B 1 63 ? 9.094 0.428 6.754 1 83.56 63 LYS B O 1
ATOM 1558 N N . GLU B 1 64 ? 10.133 -0.971 8.055 1 74.38 64 GLU B N 1
ATOM 1559 C CA . GLU B 1 64 ? 10.32 -0.041 9.164 1 74.38 64 GLU B CA 1
ATOM 1560 C C . GLU B 1 64 ? 11.195 1.139 8.742 1 74.38 64 GLU B C 1
ATOM 1562 O O . GLU B 1 64 ? 10.938 2.279 9.133 1 74.38 64 GLU B O 1
ATOM 1567 N N . ASP B 1 65 ? 12.258 0.969 8.016 1 67.69 65 ASP B N 1
ATOM 1568 C CA . ASP B 1 65 ? 13.25 2.006 7.746 1 67.69 65 ASP B CA 1
ATOM 1569 C C . ASP B 1 65 ? 12.992 2.668 6.395 1 67.69 65 ASP B C 1
ATOM 1571 O O . ASP B 1 65 ? 13.797 3.482 5.934 1 67.69 65 ASP B O 1
ATOM 1575 N N . ALA B 1 66 ? 11.992 2.344 5.883 1 71.5 66 ALA B N 1
ATOM 1576 C CA . ALA B 1 66 ? 11.773 2.939 4.57 1 71.5 66 ALA B CA 1
ATOM 1577 C C . ALA B 1 66 ? 11.25 4.367 4.691 1 71.5 66 ALA B C 1
ATOM 1579 O O . ALA B 1 66 ? 10.406 4.648 5.547 1 71.5 66 ALA B O 1
ATOM 1580 N N . SER B 1 67 ? 12.008 5.203 3.91 1 75.44 67 SER B N 1
ATOM 1581 C CA . SER B 1 67 ? 11.469 6.559 3.842 1 75.44 67 SER B CA 1
ATOM 1582 C C . SER B 1 67 ? 10.062 6.562 3.258 1 75.44 67 SER B C 1
ATOM 1584 O O . SER B 1 67 ? 9.844 6.059 2.154 1 75.44 67 SER B O 1
ATOM 1586 N N . CYS B 1 68 ? 9.141 7.059 3.996 1 74.5 68 CYS B N 1
ATOM 1587 C CA . CYS B 1 68 ? 7.73 7.102 3.615 1 74.5 68 CYS B CA 1
ATOM 1588 C C . CYS B 1 68 ? 7.539 7.898 2.33 1 74.5 68 CYS B C 1
ATOM 1590 O O . CYS B 1 68 ? 6.793 7.477 1.441 1 74.5 68 CYS B O 1
ATOM 1592 N N . CYS B 1 69 ? 8.344 8.938 2.146 1 85.06 69 CYS B N 1
ATOM 1593 C CA . CYS B 1 69 ? 8.164 9.805 0.988 1 85.06 69 CYS B CA 1
ATOM 1594 C C . CYS B 1 69 ? 8.727 9.148 -0.271 1 85.06 69 CYS B C 1
ATOM 1596 O O . CYS B 1 69 ? 8.078 9.164 -1.32 1 85.06 69 CYS B O 1
ATOM 1598 N N . CYS B 1 70 ? 9.867 8.578 -0.092 1 87.81 70 CYS B N 1
ATOM 1599 C CA . CYS B 1 70 ? 10.516 7.957 -1.243 1 87.81 70 CYS B CA 1
ATOM 1600 C C . CYS B 1 70 ? 9.703 6.766 -1.742 1 87.81 70 CYS B C 1
ATOM 1602 O O . CYS B 1 70 ? 9.484 6.617 -2.945 1 87.81 70 CYS B O 1
ATOM 1604 N N . SER B 1 71 ? 9.211 6 -0.831 1 91 71 SER B N 1
ATOM 1605 C CA . SER B 1 71 ? 8.414 4.836 -1.213 1 91 71 SER B CA 1
ATOM 1606 C C . SER B 1 71 ? 7.105 5.258 -1.869 1 91 71 SER B C 1
ATOM 1608 O O . SER B 1 71 ? 6.664 4.641 -2.842 1 91 71 SER B O 1
ATOM 1610 N N . CYS B 1 72 ? 6.512 6.25 -1.353 1 89.44 72 CYS B N 1
ATOM 1611 C CA . CYS B 1 72 ? 5.254 6.727 -1.92 1 89.44 72 CYS B CA 1
ATOM 1612 C C . CYS B 1 72 ? 5.461 7.246 -3.34 1 89.44 72 CYS B C 1
ATOM 1614 O O . CYS B 1 72 ? 4.68 6.922 -4.238 1 89.44 72 CYS B O 1
ATOM 1616 N N . LEU B 1 73 ? 6.484 8.055 -3.518 1 90.94 73 LEU B N 1
ATOM 1617 C CA . LEU B 1 73 ? 6.789 8.594 -4.84 1 90.94 73 LEU B CA 1
ATOM 1618 C C . LEU B 1 73 ? 7.062 7.469 -5.836 1 90.94 73 LEU B C 1
ATOM 1620 O O . LEU B 1 73 ? 6.555 7.492 -6.957 1 90.94 73 LEU B O 1
ATOM 1624 N N . CYS B 1 74 ? 7.805 6.516 -5.441 1 94.06 74 CYS B N 1
ATOM 1625 C CA . CYS B 1 74 ? 8.141 5.395 -6.312 1 94.06 74 CYS B CA 1
ATOM 1626 C C . CYS B 1 74 ? 6.902 4.582 -6.664 1 94.06 74 CYS B C 1
ATOM 1628 O O . CYS B 1 74 ? 6.758 4.125 -7.797 1 94.06 74 CYS B O 1
ATOM 1630 N N . ASN B 1 75 ? 6.027 4.426 -5.703 1 94.31 75 ASN B N 1
ATOM 1631 C CA . ASN B 1 75 ? 4.781 3.719 -5.984 1 94.31 75 ASN B CA 1
ATOM 1632 C C . ASN B 1 75 ? 3.889 4.508 -6.938 1 94.31 75 ASN B C 1
ATOM 1634 O O . ASN B 1 75 ? 3.17 3.926 -7.75 1 94.31 75 ASN B O 1
ATOM 1638 N N . CYS B 1 76 ? 3.936 5.789 -6.82 1 92 76 CYS B N 1
ATOM 1639 C CA . CYS B 1 76 ? 3.203 6.613 -7.773 1 92 76 CYS B CA 1
ATOM 1640 C C . CYS B 1 76 ? 3.74 6.418 -9.188 1 92 76 CYS B C 1
ATOM 1642 O O . CYS B 1 76 ? 2.967 6.305 -10.141 1 92 76 CYS B O 1
ATOM 1644 N N . LEU B 1 77 ? 5.027 6.312 -9.273 1 92 77 LEU B N 1
ATOM 1645 C CA . LEU B 1 77 ? 5.656 6.109 -10.57 1 92 77 LEU B CA 1
ATOM 1646 C C . LEU B 1 77 ? 5.398 4.695 -11.086 1 92 77 LEU B C 1
ATOM 1648 O O . LEU B 1 77 ? 5.258 4.488 -12.297 1 92 77 LEU B O 1
ATOM 1652 N N . TRP B 1 78 ? 5.293 3.729 -10.18 1 94.5 78 TRP B N 1
ATOM 1653 C CA . TRP B 1 78 ? 5.082 2.314 -10.477 1 94.5 78 TRP B CA 1
ATOM 1654 C C . TRP B 1 78 ? 3.604 2.027 -10.727 1 94.5 78 TRP B C 1
ATOM 1656 O O . TRP B 1 78 ? 3.229 0.892 -11.023 1 94.5 78 TRP B O 1
ATOM 1666 N N . PHE B 1 79 ? 2.803 2.992 -10.719 1 90.56 79 PHE B N 1
ATOM 1667 C CA . PHE B 1 79 ? 1.356 2.818 -10.641 1 90.56 79 PHE B CA 1
ATOM 1668 C C . PHE B 1 79 ? 0.833 2.047 -11.844 1 90.56 79 PHE B C 1
ATOM 1670 O O . PHE B 1 79 ? 0.033 1.121 -11.695 1 90.56 79 PHE B O 1
ATOM 1677 N N . ILE B 1 80 ? 1.198 2.402 -13 1 92.19 80 ILE B N 1
ATOM 1678 C CA . ILE B 1 80 ? 0.641 1.827 -14.219 1 92.19 80 ILE B CA 1
ATOM 1679 C C . ILE B 1 80 ? 0.999 0.345 -14.297 1 92.19 80 ILE B C 1
ATOM 1681 O O . ILE B 1 80 ? 0.114 -0.513 -14.32 1 92.19 80 ILE B O 1
ATOM 1685 N N . PRO B 1 81 ? 2.318 0.055 -14.289 1 94.5 81 PRO B N 1
ATOM 1686 C CA . PRO B 1 81 ? 2.623 -1.377 -14.32 1 94.5 81 PRO B CA 1
ATOM 1687 C C . PRO B 1 81 ? 2.07 -2.125 -13.109 1 94.5 81 PRO B C 1
ATOM 1689 O O . PRO B 1 81 ? 1.62 -3.266 -13.234 1 94.5 81 PRO B O 1
ATOM 1692 N N . GLY B 1 82 ? 2.129 -1.553 -11.914 1 95.06 82 GLY B N 1
ATOM 1693 C CA . GLY B 1 82 ? 1.591 -2.168 -10.711 1 95.06 82 GLY B CA 1
ATOM 1694 C C . GLY B 1 82 ? 0.117 -2.51 -10.828 1 95.06 82 GLY B C 1
ATOM 1695 O O . GLY B 1 82 ? -0.308 -3.59 -10.406 1 95.06 82 GLY B O 1
ATOM 1696 N N . LEU B 1 83 ? -0.648 -1.558 -11.422 1 94 83 LEU B N 1
ATOM 1697 C CA . LEU B 1 83 ? -2.08 -1.771 -11.609 1 94 83 LEU B CA 1
ATOM 1698 C C . LEU B 1 83 ? -2.338 -2.896 -12.609 1 94 83 LEU B C 1
ATOM 1700 O O . LEU B 1 83 ? -3.174 -3.77 -12.359 1 94 83 LEU B O 1
ATOM 1704 N N . ILE B 1 84 ? -1.652 -2.859 -13.711 1 96.06 84 ILE B N 1
ATOM 1705 C CA . ILE B 1 84 ? -1.812 -3.875 -14.75 1 96.06 84 ILE B CA 1
ATOM 1706 C C . ILE B 1 84 ? -1.529 -5.258 -14.164 1 96.06 84 ILE B C 1
ATOM 1708 O O . ILE B 1 84 ? -2.346 -6.172 -14.297 1 96.06 84 ILE B O 1
ATOM 1712 N N . ILE B 1 85 ? -0.441 -5.395 -13.43 1 96.81 85 ILE B N 1
ATOM 1713 C CA . ILE B 1 85 ? -0.018 -6.684 -12.891 1 96.81 85 ILE B CA 1
ATOM 1714 C C . ILE B 1 85 ? -0.996 -7.137 -11.805 1 96.81 85 ILE B C 1
ATOM 1716 O O . ILE B 1 85 ? -1.354 -8.312 -11.742 1 96.81 85 ILE B O 1
ATOM 1720 N N . ALA B 1 86 ? -1.363 -6.215 -10.992 1 95.94 86 ALA B N 1
ATOM 1721 C CA . ALA B 1 86 ? -2.32 -6.527 -9.93 1 95.94 86 ALA B CA 1
ATOM 1722 C C . ALA B 1 86 ? -3.621 -7.078 -10.516 1 95.94 86 ALA B C 1
ATOM 1724 O O . ALA B 1 86 ? -4.188 -8.039 -9.992 1 95.94 86 ALA B O 1
ATOM 1725 N N . VAL B 1 87 ? -4.102 -6.469 -11.586 1 94.5 87 VAL B N 1
ATOM 1726 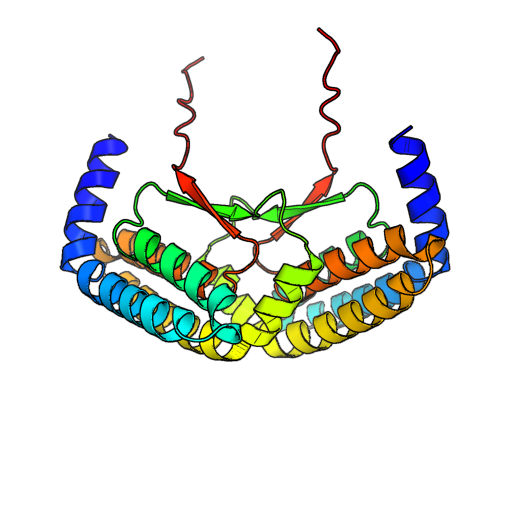C CA . VAL B 1 87 ? -5.336 -6.914 -12.227 1 94.5 87 VAL B CA 1
ATOM 1727 C C . VAL B 1 87 ? -5.172 -8.344 -12.727 1 94.5 87 VAL B C 1
ATOM 1729 O O . VAL B 1 87 ? -6.066 -9.18 -12.555 1 94.5 87 VAL B O 1
ATOM 1732 N N . PHE B 1 88 ? -4.055 -8.695 -13.312 1 96.38 88 PHE B N 1
ATOM 1733 C CA . PHE B 1 88 ? -3.789 -10.047 -13.773 1 96.38 88 PHE B CA 1
ATOM 1734 C C . PHE B 1 88 ? -3.828 -11.039 -12.617 1 96.38 88 PHE B C 1
ATOM 1736 O O . PHE B 1 88 ? -4.414 -12.117 -12.734 1 96.38 88 PHE B O 1
ATOM 1743 N N . TYR B 1 89 ? -3.242 -10.688 -11.5 1 97.44 89 TYR B N 1
ATOM 1744 C CA . TYR B 1 89 ? -3.227 -11.57 -10.336 1 97.44 89 TYR B CA 1
ATOM 1745 C C . TYR B 1 89 ? -4.625 -11.727 -9.75 1 97.44 89 TYR B C 1
ATOM 1747 O O . TYR B 1 89 ? -4.988 -12.805 -9.281 1 97.44 89 TYR B O 1
ATOM 1755 N N . ILE B 1 90 ? -5.359 -10.648 -9.797 1 95.19 90 ILE B N 1
ATOM 1756 C CA . ILE B 1 90 ? -6.719 -10.711 -9.273 1 95.19 90 ILE B CA 1
ATOM 1757 C C . ILE B 1 90 ? -7.566 -11.633 -10.148 1 95.19 90 ILE B C 1
ATOM 1759 O O . ILE B 1 90 ? -8.344 -12.445 -9.633 1 95.19 90 ILE B O 1
ATOM 1763 N N . ILE B 1 91 ? -7.457 -11.477 -11.43 1 96.06 91 ILE B N 1
ATOM 1764 C CA . ILE B 1 91 ? -8.172 -12.359 -12.344 1 96.06 91 ILE B CA 1
ATOM 1765 C C . ILE B 1 91 ? -7.777 -13.812 -12.07 1 96.06 91 ILE B C 1
ATOM 1767 O O . ILE B 1 91 ? -8.641 -14.688 -11.977 1 96.06 91 ILE B O 1
ATOM 1771 N N . ALA B 1 92 ? -6.465 -14.078 -11.93 1 97 92 ALA B N 1
ATOM 1772 C CA . ALA B 1 92 ? -5.984 -15.422 -11.609 1 97 92 ALA B CA 1
ATOM 1773 C C . ALA B 1 92 ? -6.586 -15.922 -10.297 1 97 92 ALA B C 1
ATOM 1775 O O . ALA B 1 92 ? -6.969 -17.094 -10.188 1 97 92 ALA B O 1
ATOM 1776 N N . SER B 1 93 ? -6.609 -15.07 -9.305 1 96.69 93 SER B N 1
ATOM 1777 C CA . SER B 1 93 ? -7.188 -15.414 -8.008 1 96.69 93 SER B CA 1
ATOM 1778 C C . SER B 1 93 ? -8.641 -15.852 -8.148 1 96.69 93 SER B C 1
ATOM 1780 O O . SER B 1 93 ? -9.055 -16.875 -7.586 1 96.69 93 SER B O 1
ATOM 1782 N N . LEU B 1 94 ? -9.398 -15.078 -8.969 1 95.19 94 LEU B N 1
ATOM 1783 C CA . LEU B 1 94 ? -10.812 -15.383 -9.172 1 95.19 94 LEU B CA 1
ATOM 1784 C C . LEU B 1 94 ? -10.977 -16.734 -9.852 1 95.19 94 LEU B C 1
ATOM 1786 O O . LEU B 1 94 ? -11.891 -17.5 -9.523 1 95.19 94 LEU B O 1
ATOM 1790 N N . ILE B 1 95 ? -10.148 -17.078 -10.781 1 97 95 ILE B N 1
ATOM 1791 C CA . ILE B 1 95 ? -10.18 -18.359 -11.469 1 97 95 ILE B CA 1
ATOM 1792 C C . ILE B 1 95 ? -9.906 -19.484 -10.477 1 97 95 ILE B C 1
ATOM 1794 O O . ILE B 1 95 ? -10.594 -20.516 -10.484 1 97 95 ILE B O 1
ATOM 1798 N N . PHE B 1 96 ? -8.922 -19.328 -9.539 1 97.19 96 PHE B N 1
ATOM 1799 C CA . PHE B 1 96 ? -8.602 -20.344 -8.547 1 97.19 96 PHE B CA 1
ATOM 1800 C C . PHE B 1 96 ? -9.758 -20.531 -7.57 1 97.19 96 PHE B C 1
ATOM 1802 O O . PHE B 1 96 ? -10.016 -21.656 -7.117 1 97.19 96 PHE B O 1
ATOM 1809 N N . PHE B 1 97 ? -10.469 -19.438 -7.266 1 96 97 PHE B N 1
ATOM 1810 C CA . PHE B 1 97 ? -11.531 -19.484 -6.27 1 96 97 PHE B CA 1
ATOM 1811 C C . PHE B 1 97 ? -12.734 -20.266 -6.793 1 96 97 PHE B C 1
ATOM 1813 O O . PHE B 1 97 ? -13.625 -20.625 -6.027 1 96 97 PHE B O 1
ATOM 1820 N N . ILE B 1 98 ? -12.836 -20.562 -8.102 1 97 98 ILE B N 1
ATOM 1821 C CA . ILE B 1 98 ? -13.945 -21.297 -8.688 1 97 98 ILE B CA 1
ATOM 1822 C C . ILE B 1 98 ? -13.977 -22.719 -8.125 1 97 98 ILE B C 1
ATOM 1824 O O . ILE B 1 98 ? -15.055 -23.297 -7.93 1 97 98 ILE B O 1
ATOM 1828 N N . SER B 1 99 ? -12.82 -23.344 -7.777 1 95.25 99 SER B N 1
ATOM 1829 C CA . SER B 1 99 ? -12.75 -24.672 -7.188 1 95.25 99 SER B CA 1
ATOM 1830 C C . SER B 1 99 ? -12.336 -24.609 -5.723 1 95.25 99 SER B C 1
ATOM 1832 O O . SER B 1 99 ? -11.602 -23.719 -5.316 1 95.25 99 SER B O 1
ATOM 1834 N N . ILE B 1 100 ? -12.742 -25.516 -4.941 1 95.69 100 ILE B N 1
ATOM 1835 C CA . ILE B 1 100 ? -12.445 -25.609 -3.516 1 95.69 100 ILE B CA 1
ATOM 1836 C C . ILE B 1 100 ? -10.945 -25.828 -3.314 1 95.69 100 ILE B C 1
ATOM 1838 O O . ILE B 1 100 ? -10.32 -25.156 -2.484 1 95.69 100 ILE B O 1
ATOM 1842 N N . ILE B 1 101 ? -10.367 -26.656 -4.102 1 95.31 101 ILE B N 1
ATOM 1843 C CA . ILE B 1 101 ? -8.953 -27 -3.988 1 95.31 101 ILE B CA 1
ATOM 1844 C C . ILE B 1 101 ? -8.094 -25.797 -4.359 1 95.31 101 ILE B C 1
ATOM 1846 O O . ILE B 1 101 ? -6.949 -25.672 -3.914 1 95.31 101 ILE B O 1
ATOM 1850 N N . GLY B 1 102 ? -8.664 -24.828 -5.152 1 96.81 102 GLY B N 1
ATOM 1851 C CA . GLY B 1 102 ? -7.934 -23.672 -5.641 1 96.81 102 GLY B CA 1
ATOM 1852 C C . GLY B 1 102 ? -7.902 -22.516 -4.648 1 96.81 102 GLY B C 1
ATOM 1853 O O . GLY B 1 102 ? -7.156 -21.562 -4.832 1 96.81 102 GLY B O 1
ATOM 1854 N N . ILE B 1 103 ? -8.68 -22.609 -3.57 1 96.06 103 ILE B N 1
ATOM 1855 C CA . ILE B 1 103 ? -8.867 -21.5 -2.637 1 96.06 103 ILE B CA 1
ATOM 1856 C C . ILE B 1 103 ? -7.52 -21.094 -2.045 1 96.06 103 ILE B C 1
ATOM 1858 O O . ILE B 1 103 ? -7.16 -19.922 -2.055 1 96.06 103 ILE B O 1
ATOM 1862 N N . PRO B 1 104 ? -6.695 -22.078 -1.54 1 94.94 104 PRO B N 1
ATOM 1863 C CA . PRO B 1 104 ? -5.402 -21.688 -0.977 1 94.94 104 PRO B CA 1
ATOM 1864 C C . PRO B 1 104 ? -4.504 -20.984 -1.996 1 94.94 104 PRO B C 1
ATOM 1866 O O . PRO B 1 104 ? -3.756 -20.078 -1.642 1 94.94 104 PRO B O 1
ATOM 1869 N N . PHE B 1 105 ? -4.625 -21.266 -3.252 1 97.56 105 PHE B N 1
ATOM 1870 C CA . PHE B 1 105 ? -3.795 -20.672 -4.297 1 97.56 105 PHE B CA 1
ATOM 1871 C C . PHE B 1 105 ? -4.332 -19.312 -4.695 1 97.56 105 PHE B C 1
ATOM 1873 O O . PHE B 1 105 ? -3.561 -18.422 -5.062 1 97.56 105 PHE B O 1
ATOM 1880 N N . GLY B 1 106 ? -5.637 -19.203 -4.629 1 96.62 106 GLY B N 1
ATOM 1881 C CA . GLY B 1 106 ? -6.238 -17.906 -4.879 1 96.62 106 GLY B CA 1
ATOM 1882 C C . GLY B 1 106 ? -5.812 -16.844 -3.875 1 96.62 106 GLY B C 1
ATOM 1883 O O . GLY B 1 106 ? -5.57 -15.695 -4.242 1 96.62 106 GLY B O 1
ATOM 1884 N N . VAL B 1 107 ? -5.734 -17.328 -2.658 1 94.12 107 VAL B N 1
ATOM 1885 C CA . VAL B 1 107 ? -5.309 -16.422 -1.589 1 94.12 107 VAL B CA 1
ATOM 1886 C C . VAL B 1 107 ? -3.873 -15.977 -1.836 1 94.12 107 VAL B C 1
ATOM 1888 O O . VAL B 1 107 ? -3.535 -14.812 -1.602 1 94.12 107 VAL B O 1
ATOM 1891 N N . GLN B 1 108 ? -3.051 -16.859 -2.346 1 95.94 108 GLN B N 1
ATOM 1892 C CA . GLN B 1 108 ? -1.677 -16.484 -2.662 1 95.94 108 GLN B CA 1
ATOM 1893 C C . GLN B 1 108 ? -1.632 -15.5 -3.818 1 95.94 108 GLN B C 1
ATOM 1895 O O . GLN B 1 108 ? -0.803 -14.586 -3.826 1 95.94 108 GLN B O 1
ATOM 1900 N N . CYS B 1 109 ? -2.529 -15.633 -4.773 1 97.25 109 CYS B N 1
ATOM 1901 C CA . CYS B 1 109 ? -2.607 -14.688 -5.875 1 97.25 109 CYS B CA 1
ATOM 1902 C C . CYS B 1 109 ? -2.996 -13.297 -5.371 1 97.25 109 CYS B C 1
ATOM 1904 O O . CYS B 1 109 ? -2.496 -12.289 -5.871 1 97.25 109 CYS B O 1
ATOM 1906 N N . CYS B 1 110 ? -3.854 -13.281 -4.453 1 94.69 110 CYS B N 1
ATOM 1907 C CA . CYS B 1 110 ? -4.238 -12.008 -3.861 1 94.69 110 CYS B CA 1
ATOM 1908 C C . CYS B 1 110 ? -3.061 -11.352 -3.15 1 94.69 110 CYS B C 1
ATOM 1910 O O . CYS B 1 110 ? -2.85 -10.148 -3.268 1 94.69 110 CYS B O 1
ATOM 1912 N N . LYS B 1 111 ? -2.344 -12.094 -2.4 1 93.44 111 LYS B N 1
ATOM 1913 C CA . LYS B 1 111 ? -1.143 -11.625 -1.715 1 93.44 111 LYS B CA 1
ATOM 1914 C C . LYS B 1 111 ? -0.138 -11.047 -2.703 1 93.44 111 LYS B C 1
ATOM 1916 O O . LYS B 1 111 ? 0.421 -9.969 -2.471 1 93.44 111 LYS B O 1
ATOM 1921 N N . LEU B 1 112 ? 0.109 -11.711 -3.744 1 97.12 112 LEU B N 1
ATOM 1922 C CA . LEU B 1 112 ? 1.041 -11.266 -4.773 1 97.12 112 LEU B CA 1
ATOM 1923 C C . LEU B 1 112 ? 0.517 -10.016 -5.473 1 97.12 112 LEU B C 1
ATOM 1925 O O . LEU B 1 112 ? 1.294 -9.133 -5.836 1 97.12 112 LEU B O 1
ATOM 1929 N N . ALA B 1 113 ? -0.8 -9.977 -5.664 1 95.88 113 ALA B N 1
ATOM 1930 C CA . ALA B 1 113 ? -1.424 -8.812 -6.281 1 95.88 113 ALA B CA 1
ATOM 1931 C C . ALA B 1 113 ? -1.19 -7.559 -5.441 1 95.88 113 ALA B C 1
ATOM 1933 O O . ALA B 1 113 ? -0.8 -6.512 -5.969 1 95.88 113 ALA B O 1
ATOM 1934 N N . LYS B 1 114 ? -1.425 -7.727 -4.195 1 92.94 114 LYS B N 1
ATOM 1935 C CA . LYS B 1 114 ? -1.259 -6.602 -3.277 1 92.94 114 LYS B CA 1
ATOM 1936 C C . LYS B 1 114 ? 0.177 -6.086 -3.293 1 92.94 114 LYS B C 1
ATOM 1938 O O . LYS B 1 114 ? 0.407 -4.875 -3.357 1 92.94 114 LYS B O 1
ATOM 1943 N N . LEU B 1 115 ? 1.118 -6.953 -3.213 1 94.62 115 LEU B N 1
ATOM 1944 C CA . LEU B 1 115 ? 2.516 -6.539 -3.207 1 94.62 115 LEU B CA 1
ATOM 1945 C C . LEU B 1 115 ? 2.916 -5.953 -4.559 1 94.62 115 LEU B C 1
ATOM 1947 O O . LEU B 1 115 ? 3.66 -4.973 -4.617 1 94.62 115 LEU B O 1
ATOM 1951 N N . ALA B 1 116 ? 2.424 -6.578 -5.582 1 96.88 116 ALA B N 1
ATOM 1952 C CA . ALA B 1 116 ? 2.777 -6.102 -6.918 1 96.88 116 ALA B CA 1
ATOM 1953 C C . ALA B 1 116 ? 2.217 -4.703 -7.168 1 96.88 116 ALA B C 1
ATOM 1955 O O . ALA B 1 116 ? 2.814 -3.91 -7.898 1 96.88 116 ALA B O 1
ATOM 1956 N N . PHE B 1 117 ? 1.085 -4.414 -6.648 1 94.31 117 PHE B N 1
ATOM 1957 C CA . PHE B 1 117 ? 0.431 -3.123 -6.828 1 94.31 117 PHE B CA 1
ATOM 1958 C C . PHE B 1 117 ? 1.263 -2.006 -6.207 1 94.31 117 PHE B C 1
ATOM 1960 O O . PHE B 1 117 ? 1.4 -0.93 -6.793 1 94.31 117 PHE B O 1
ATOM 1967 N N . SER B 1 118 ? 1.768 -2.256 -5.059 1 92.62 118 SER B N 1
ATOM 1968 C CA . SER B 1 118 ? 2.568 -1.293 -4.312 1 92.62 118 SER B CA 1
ATOM 1969 C C . SER B 1 118 ? 3.758 -1.97 -3.637 1 92.62 118 SER B C 1
ATOM 1971 O O . SER B 1 118 ? 3.791 -2.098 -2.41 1 92.62 118 SER B O 1
ATOM 1973 N N . PRO B 1 119 ? 4.773 -2.158 -4.395 1 94.88 119 PRO B N 1
ATOM 1974 C CA . PRO B 1 119 ? 5.871 -2.967 -3.863 1 94.88 119 PRO B CA 1
ATOM 1975 C C . PRO B 1 119 ? 6.852 -2.152 -3.025 1 94.88 119 PRO B C 1
ATOM 1977 O O . PRO B 1 119 ? 7.566 -2.711 -2.188 1 94.88 119 PRO B O 1
ATOM 1980 N N . PHE B 1 120 ? 6.938 -0.866 -3.248 1 94.31 120 PHE B N 1
ATOM 1981 C CA . PHE B 1 120 ? 7.898 -0.04 -2.525 1 94.31 120 PHE B CA 1
ATOM 1982 C C . PHE B 1 120 ? 7.434 0.204 -1.095 1 94.31 120 PHE B C 1
ATOM 1984 O O . PHE B 1 120 ? 6.246 0.436 -0.852 1 94.31 120 PHE B O 1
ATOM 1991 N N . GLY B 1 121 ? 8.312 0.057 -0.208 1 90.19 121 GLY B N 1
ATOM 1992 C CA . GLY B 1 121 ? 8 0.298 1.191 1 90.19 121 GLY B CA 1
ATOM 1993 C C . GLY B 1 121 ? 7.523 -0.945 1.918 1 90.19 121 GLY B C 1
ATOM 1994 O O . GLY B 1 121 ? 7.105 -0.872 3.074 1 90.19 121 GLY B O 1
ATOM 1995 N N . HIS B 1 122 ? 7.527 -2.01 1.28 1 91.75 122 HIS B N 1
ATOM 1996 C CA . HIS B 1 122 ? 7.121 -3.275 1.881 1 91.75 122 HIS B CA 1
ATOM 1997 C C . HIS B 1 122 ? 8.266 -4.281 1.874 1 91.75 122 HIS B C 1
ATOM 1999 O O . HIS B 1 122 ? 9.203 -4.152 1.088 1 91.75 122 HIS B O 1
ATOM 2005 N N . GLU B 1 123 ? 8.203 -5.18 2.818 1 91.19 123 GLU B N 1
ATOM 2006 C CA . GLU B 1 123 ? 9.172 -6.273 2.865 1 91.19 123 GLU B CA 1
ATOM 2007 C C . GLU B 1 123 ? 8.484 -7.613 3.094 1 91.19 123 GLU B C 1
ATOM 2009 O O . GLU B 1 123 ? 7.336 -7.656 3.549 1 91.19 123 GLU B O 1
ATOM 2014 N N . VAL B 1 124 ? 9.148 -8.633 2.65 1 93.38 124 VAL B N 1
ATOM 2015 C CA . VAL B 1 124 ? 8.641 -9.992 2.807 1 93.38 124 VAL B CA 1
ATOM 2016 C C . VAL B 1 124 ? 9.367 -10.688 3.955 1 93.38 124 VAL B C 1
ATOM 2018 O O . VAL B 1 124 ? 10.594 -10.609 4.055 1 93.38 124 VAL B O 1
ATOM 2021 N N . ALA B 1 125 ? 8.57 -11.266 4.93 1 90.5 125 ALA B N 1
ATOM 2022 C CA . ALA B 1 125 ? 9.141 -11.953 6.086 1 90.5 125 ALA B CA 1
ATOM 2023 C C . ALA B 1 125 ? 8.469 -13.305 6.312 1 90.5 125 ALA B C 1
ATOM 2025 O O . ALA B 1 125 ? 7.324 -13.508 5.91 1 90.5 125 ALA B O 1
ATOM 2026 N N . LEU B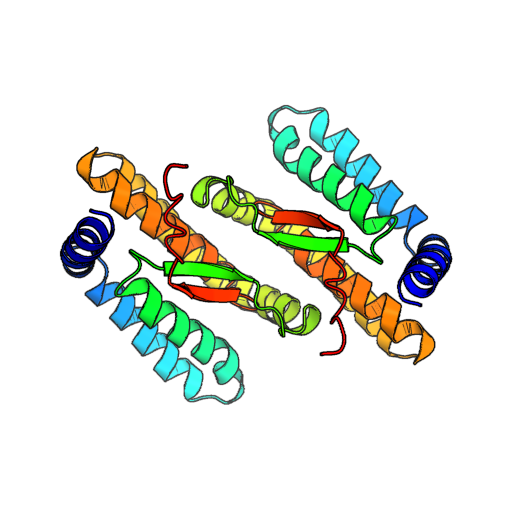 1 126 ? 9.25 -14.211 6.945 1 90.44 126 LEU B N 1
ATOM 2027 C CA . LEU B 1 126 ? 8.672 -15.484 7.344 1 90.44 126 LEU B CA 1
ATOM 2028 C C . LEU B 1 126 ? 7.602 -15.289 8.414 1 90.44 126 LEU B C 1
ATOM 2030 O O . LEU B 1 126 ? 7.777 -14.484 9.336 1 90.44 126 LEU B O 1
ATOM 2034 N N . ARG B 1 127 ? 6.465 -15.875 8.172 1 82.5 127 ARG B N 1
ATOM 2035 C CA . ARG B 1 127 ? 5.379 -15.758 9.141 1 82.5 127 ARG B CA 1
ATOM 2036 C C . ARG B 1 127 ? 5.738 -16.438 10.453 1 82.5 127 ARG B C 1
ATOM 2038 O O . ARG B 1 127 ? 6.145 -17.609 10.461 1 82.5 127 ARG B O 1
ATOM 2045 N N . ASN B 1 128 ? 6.102 -15.734 11.609 1 66.5 128 ASN B N 1
ATOM 2046 C CA . ASN B 1 128 ? 6.445 -16.312 12.906 1 66.5 128 ASN B CA 1
ATOM 2047 C C . ASN B 1 128 ? 5.281 -17.125 13.484 1 66.5 128 ASN B C 1
ATOM 2049 O O . ASN B 1 128 ? 4.137 -16.656 13.461 1 66.5 128 ASN B O 1
ATOM 2053 N N . SER B 1 129 ? 5.141 -18.438 13.398 1 50.03 129 SER B N 1
ATOM 2054 C CA . SER B 1 129 ? 4.23 -19.297 14.164 1 50.03 129 SER B CA 1
ATOM 2055 C C . SER B 1 129 ? 4.207 -18.891 15.641 1 50.03 129 SER B C 1
ATOM 2057 O O . SER B 1 129 ? 5.168 -19.141 16.375 1 50.03 129 SER B O 1
ATOM 2059 N N . VAL B 1 130 ? 3.939 -17.828 16.219 1 43.78 130 VAL B N 1
ATOM 2060 C CA . VAL B 1 130 ? 3.684 -17.875 17.656 1 43.78 130 VAL B CA 1
ATOM 2061 C C . VAL B 1 130 ? 2.811 -19.094 17.984 1 43.78 130 VAL B C 1
ATOM 2063 O O . VAL B 1 130 ? 1.674 -19.188 17.516 1 43.78 130 VAL B O 1
ATOM 2066 N N . GLU B 1 131 ? 3.291 -20.281 18.328 1 32.78 131 GLU B N 1
ATOM 2067 C CA . GLU B 1 131 ? 2.703 -21.328 19.156 1 32.78 131 GLU B CA 1
ATOM 2068 C C . GLU B 1 131 ? 1.959 -20.719 20.344 1 32.78 131 GLU B C 1
ATOM 2070 O O . GLU B 1 131 ? 2.561 -20.047 21.188 1 32.78 131 GLU B O 1
ATOM 2075 N N . VAL B 1 132 ? 0.779 -20.203 20.359 1 33.31 132 VAL B N 1
ATOM 2076 C CA . VAL B 1 132 ? -0.045 -20.219 21.562 1 33.31 132 VAL B CA 1
ATOM 2077 C C . VAL B 1 132 ? 0.227 -21.5 22.359 1 33.31 132 VAL B C 1
ATOM 2079 O O . VAL B 1 132 ? -0.1 -22.594 21.906 1 33.31 132 VAL B O 1
ATOM 2082 N N . THR B 1 133 ? 1.242 -21.641 23.094 1 28.41 133 THR B N 1
ATOM 2083 C CA . THR B 1 133 ? 1.256 -22.625 24.172 1 28.41 133 THR B CA 1
ATOM 2084 C C . THR B 1 133 ? -0.061 -22.594 24.938 1 28.41 133 THR B C 1
ATOM 2086 O O . THR B 1 133 ? -0.582 -21.516 25.25 1 28.41 133 THR B O 1
ATOM 2089 N N . GLU B 1 134 ? -0.858 -23.578 24.844 1 28.5 134 GLU B N 1
ATOM 2090 C CA . GLU B 1 134 ? -1.872 -23.906 25.844 1 28.5 134 GLU B CA 1
ATOM 2091 C C . GLU B 1 134 ? -1.387 -23.562 27.25 1 28.5 134 GLU B C 1
ATOM 2093 O O . GLU B 1 134 ? -0.361 -24.062 27.703 1 28.5 134 GLU B O 1
ATOM 2098 N N . VAL B 1 135 ? -1.667 -22.469 27.781 1 20.27 135 VAL B N 1
ATOM 2099 C CA . VAL B 1 135 ? -1.737 -22.469 29.25 1 20.27 135 VAL B CA 1
ATOM 2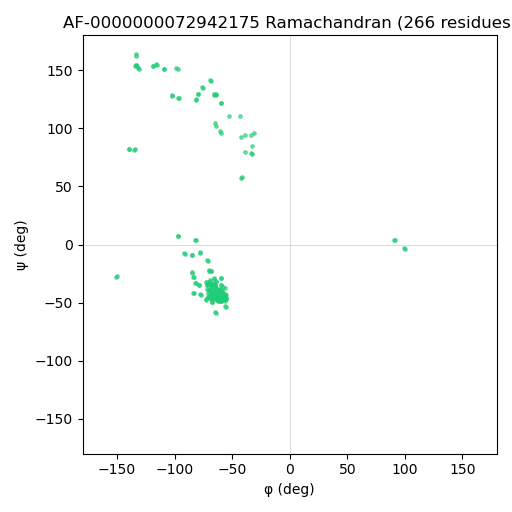100 C C . VAL B 1 135 ? -2.842 -23.406 29.719 1 20.27 135 VAL B C 1
ATOM 2102 O O . VAL B 1 135 ? -3.93 -23.438 29.141 1 20.27 135 VAL B O 1
#

pLDDT: mean 90.45, std 14.63, range [20.27, 98.5]

Solvent-accessible surface area (backbone atoms only — not comparable to full-atom values): 13618 Å² total; per-residue (Å²): 110,68,65,57,51,27,54,53,48,26,53,53,36,32,74,75,49,10,53,64,53,16,48,52,27,41,50,50,13,56,61,28,47,72,40,80,86,28,33,71,58,12,54,47,25,45,54,47,16,56,41,46,36,48,47,54,61,49,41,80,40,74,39,85,82,47,55,50,48,61,23,37,52,51,27,60,72,40,33,64,66,13,48,56,52,18,50,53,26,44,53,51,16,54,60,25,52,74,41,80,86,26,37,72,56,14,54,52,26,17,50,50,16,39,42,49,36,46,47,53,46,47,39,80,42,73,57,76,75,76,72,78,70,84,124,110,67,63,57,52,26,53,51,48,25,54,53,37,34,73,73,48,10,53,64,52,15,48,52,27,42,50,51,15,56,61,27,49,71,40,80,86,26,33,71,58,12,54,47,24,45,55,46,17,55,41,45,36,47,47,54,61,51,40,81,41,75,38,86,83,47,56,49,51,59,22,37,54,49,29,62,72,39,34,64,66,12,48,55,52,18,50,53,26,43,53,52,16,54,62,26,52,74,40,80,86,26,38,72,56,14,54,50,26,19,50,50,16,41,41,48,38,45,45,54,47,46,41,79,42,73,58,78,76,78,73,78,70,83,124

Sequence (270 aa):
MTEIIISLGNFFWILLAGWYTALIWLVLAGVLCITIVGIPCGKQCWKMTKLSFLPFGYEVRDKEDASCCCSCLCNCLWFIPGLIIAVFYIIASLIFFISIIGIPFGVQCCKLAKLAFSPFGHEVALRNSVEVTEVMTEIIISLGNFFWILLAGWYTALIWLVLAGVLCITIVGIPCGKQCWKMTKLSFLPFGYEVRDKEDASCCCSCLCNCLWFIPGLIIAVFYIIASLIFFISIIGIPFGVQCCKLAKLAFSPFGHEVALRNSVEVTEV

Radius of gyration: 20.07 Å; Cα contacts (8 Å, |Δi|>4): 341; chains: 2; bounding box: 45×55×48 Å

InterPro domains:
  IPR005185 Inner membrane component domain [PF03733] (8-57)
  IPR005185 Inner membrane component domain [PF03733] (73-121)
  IPR052937 Inner membrane integral protein [PTHR42903] (7-128)

Foldseek 3Di:
DLVVCQVVVLVVLQVVFQVVQLVVLQVQLVVLCVDPVSNVVSVLSNQLSVCSNRVRQKAKDFDPPDDPVVLVVVLVVLQVVLQVQLVVLQVVLVVLVVDPVSNVVSVSSNRSSVCSNRVGRMHMGGDPPPPPPDD/DLVVCQVVVLVVLQVVFQVVQLVVLQVQLVVLCVDPVSNVVSVLSNQLSVCSNRVRQKAKDFDPPADPVVLVVVLVVLQVVLVVQLVVLQVVLVVLVVDPVSNVVSVSSNRSSVCSNRVGRMHMDGDPPPPPPDD

Organism: Perkinsus marinus (strain ATCC 50983 / TXsc) (NCBI:txid423536)